Protein AF-A0A382L8A6-F1 (afdb_monomer_lite)

Structure (mmCIF, N/CA/C/O backbone):
data_AF-A0A382L8A6-F1
#
_entry.id   AF-A0A382L8A6-F1
#
loop_
_atom_site.group_PDB
_atom_site.id
_atom_site.type_symbol
_atom_site.label_atom_id
_atom_site.label_alt_id
_atom_site.label_comp_id
_atom_site.label_asym_id
_atom_site.label_entity_id
_atom_site.label_seq_id
_atom_site.pdbx_PDB_ins_code
_atom_site.Cartn_x
_atom_site.Cartn_y
_atom_site.Cartn_z
_atom_site.occupancy
_atom_site.B_iso_or_equiv
_atom_site.auth_seq_id
_atom_site.auth_comp_id
_atom_site.auth_asym_id
_atom_site.auth_atom_id
_atom_site.pdbx_PDB_model_num
ATOM 1 N N . MET A 1 1 ? 16.124 -21.267 11.481 1.00 28.47 1 MET A N 1
ATOM 2 C CA . MET A 1 1 ? 16.248 -19.795 11.435 1.00 28.47 1 MET A CA 1
ATOM 3 C C . MET A 1 1 ? 15.377 -19.303 10.298 1.00 28.47 1 MET A C 1
ATOM 5 O O . MET A 1 1 ? 15.643 -19.681 9.165 1.00 28.47 1 MET A O 1
ATOM 9 N N . ALA A 1 2 ? 14.300 -18.575 10.601 1.00 31.28 2 ALA A N 1
ATOM 10 C CA . ALA A 1 2 ? 13.467 -17.960 9.572 1.00 31.28 2 ALA A CA 1
ATOM 11 C C . ALA A 1 2 ? 14.302 -16.908 8.833 1.00 31.28 2 ALA A C 1
ATOM 13 O O . ALA A 1 2 ? 15.021 -16.130 9.460 1.00 31.28 2 ALA A O 1
ATOM 14 N N . ILE A 1 3 ? 14.265 -16.943 7.505 1.00 31.02 3 ILE A N 1
ATOM 15 C CA . ILE A 1 3 ? 14.966 -15.976 6.669 1.00 31.02 3 ILE A CA 1
ATOM 16 C C . ILE A 1 3 ? 14.184 -14.664 6.786 1.00 31.02 3 ILE A C 1
ATOM 18 O O . ILE A 1 3 ? 13.147 -14.508 6.147 1.00 31.02 3 ILE A O 1
ATOM 22 N N . LEU A 1 4 ? 14.670 -13.753 7.638 1.00 35.78 4 LEU A N 1
ATOM 23 C CA . LEU A 1 4 ? 14.299 -12.335 7.609 1.00 35.78 4 LEU A CA 1
ATOM 24 C C . LEU A 1 4 ? 14.436 -11.842 6.167 1.00 35.78 4 LEU A C 1
ATOM 26 O O . LEU A 1 4 ? 15.338 -12.288 5.453 1.00 35.78 4 LEU A O 1
ATOM 30 N N . CYS A 1 5 ? 13.546 -10.949 5.733 1.00 48.38 5 CYS A N 1
ATOM 31 C CA . CYS A 1 5 ? 13.589 -10.357 4.398 1.00 48.38 5 CYS A CA 1
ATOM 32 C C . CYS A 1 5 ? 15.039 -9.994 4.005 1.00 48.38 5 CYS A C 1
ATOM 34 O O . CYS A 1 5 ? 15.589 -9.020 4.506 1.00 48.38 5 CYS A O 1
ATOM 36 N N . LEU A 1 6 ? 15.660 -10.759 3.088 1.00 51.97 6 LEU A N 1
ATOM 37 C CA . LEU A 1 6 ? 17.070 -10.586 2.667 1.00 51.97 6 LEU A CA 1
ATOM 38 C C . LEU A 1 6 ? 17.342 -9.237 1.979 1.00 51.97 6 LEU A C 1
ATOM 40 O O . LEU A 1 6 ? 18.456 -8.950 1.552 1.00 51.97 6 LEU A O 1
ATOM 44 N N . ASN A 1 7 ? 16.298 -8.435 1.803 1.00 69.94 7 ASN A N 1
ATOM 45 C CA . ASN A 1 7 ? 16.340 -7.129 1.194 1.00 69.94 7 ASN A CA 1
ATOM 46 C C . ASN A 1 7 ? 16.079 -6.074 2.274 1.00 69.94 7 ASN A C 1
ATOM 48 O O . ASN A 1 7 ? 14.927 -5.818 2.632 1.00 69.94 7 ASN A O 1
ATOM 52 N N . GLU A 1 8 ? 17.161 -5.469 2.765 1.00 70.81 8 GLU A N 1
ATOM 53 C CA . GLU A 1 8 ? 17.136 -4.421 3.792 1.00 70.81 8 GLU A CA 1
ATOM 54 C C . GLU A 1 8 ? 16.224 -3.255 3.403 1.00 70.81 8 GLU A C 1
ATOM 56 O O . GLU A 1 8 ? 15.487 -2.733 4.233 1.00 70.81 8 GLU A O 1
ATOM 61 N N . THR A 1 9 ? 16.192 -2.885 2.123 1.00 76.56 9 THR A N 1
ATOM 62 C CA . THR A 1 9 ? 15.364 -1.779 1.639 1.00 76.56 9 THR A CA 1
ATOM 63 C C . THR A 1 9 ? 13.872 -2.118 1.685 1.00 76.56 9 THR A C 1
ATOM 65 O O . THR A 1 9 ? 13.060 -1.289 2.089 1.00 76.56 9 THR A O 1
ATOM 68 N N . LYS A 1 10 ? 13.484 -3.357 1.347 1.00 77.75 10 LYS A N 1
ATOM 69 C CA . LYS A 1 10 ? 12.100 -3.826 1.547 1.00 77.75 10 LYS A CA 1
ATOM 70 C C . LYS A 1 10 ? 11.726 -3.858 3.031 1.00 77.75 10 LYS A C 1
ATOM 72 O O . LYS A 1 10 ? 10.602 -3.495 3.369 1.00 77.75 10 LYS A O 1
ATOM 77 N N . ALA A 1 11 ? 12.650 -4.263 3.904 1.00 77.44 11 ALA A N 1
ATOM 78 C CA . ALA A 1 11 ? 12.429 -4.245 5.349 1.00 77.44 11 ALA A CA 1
ATOM 79 C C . ALA A 1 11 ? 12.223 -2.812 5.871 1.00 77.44 11 ALA A C 1
ATOM 81 O O . ALA A 1 11 ? 11.279 -2.570 6.616 1.00 77.44 11 ALA A O 1
ATOM 82 N N . GLN A 1 12 ? 13.013 -1.841 5.400 1.00 80.94 12 GLN A N 1
ATOM 83 C CA . GLN A 1 12 ? 12.827 -0.422 5.729 1.00 80.94 12 GLN A CA 1
ATOM 84 C C . GLN A 1 12 ? 11.442 0.091 5.314 1.00 80.94 12 GLN A C 1
ATOM 86 O O . GLN A 1 12 ? 10.772 0.745 6.110 1.00 80.94 12 GLN A O 1
ATOM 91 N N . MET A 1 13 ? 10.979 -0.230 4.100 1.00 85.38 13 MET A N 1
ATOM 92 C CA . MET A 1 13 ? 9.645 0.189 3.642 1.00 85.38 13 MET A CA 1
ATOM 93 C C . MET A 1 13 ? 8.530 -0.430 4.491 1.00 85.38 13 MET A C 1
ATOM 95 O O . MET A 1 13 ? 7.582 0.258 4.864 1.00 85.38 13 MET A O 1
ATOM 99 N N . ARG A 1 14 ? 8.677 -1.699 4.888 1.00 84.75 14 ARG A N 1
ATOM 100 C CA . ARG A 1 14 ? 7.770 -2.350 5.847 1.00 84.75 14 ARG A CA 1
ATOM 101 C C . ARG A 1 14 ? 7.763 -1.643 7.194 1.00 84.75 14 ARG A C 1
ATOM 103 O O . ARG A 1 14 ? 6.692 -1.443 7.753 1.00 84.75 14 ARG A O 1
ATOM 110 N N . SER A 1 15 ? 8.923 -1.226 7.700 1.00 83.88 15 SER A N 1
ATOM 111 C CA . SER A 1 15 ? 9.010 -0.461 8.947 1.00 83.88 15 SER A CA 1
ATOM 112 C C . SER A 1 15 ? 8.298 0.889 8.853 1.00 83.88 15 SER A C 1
ATOM 114 O O . SER A 1 15 ? 7.672 1.298 9.825 1.00 83.88 15 SER A O 1
ATOM 116 N N . VAL A 1 16 ? 8.333 1.563 7.696 1.00 85.25 16 VAL A N 1
ATOM 117 C CA . VAL A 1 16 ? 7.565 2.802 7.468 1.00 85.25 16 VAL A CA 1
ATOM 118 C C . VAL A 1 16 ? 6.061 2.534 7.556 1.00 85.25 16 VAL A C 1
ATOM 120 O O . VAL A 1 16 ? 5.359 3.230 8.291 1.00 85.25 16 VAL A O 1
ATOM 123 N N . VAL A 1 17 ? 5.571 1.503 6.858 1.00 89.38 17 VAL A N 1
ATOM 124 C CA . VAL A 1 17 ? 4.153 1.099 6.895 1.00 89.38 17 VAL A CA 1
ATOM 125 C C . VAL A 1 17 ? 3.739 0.703 8.317 1.00 89.38 17 VAL A C 1
ATOM 127 O O . VAL A 1 17 ? 2.716 1.174 8.808 1.00 89.38 17 VAL A O 1
ATOM 130 N N . ALA A 1 18 ? 4.557 -0.091 9.012 1.00 88.25 18 ALA A N 1
ATOM 131 C CA . ALA A 1 18 ? 4.318 -0.526 10.386 1.00 88.25 18 ALA A CA 1
ATOM 132 C C . ALA A 1 18 ? 4.288 0.646 11.381 1.00 88.25 18 ALA A C 1
ATOM 134 O O . ALA A 1 18 ? 3.398 0.709 12.224 1.00 88.25 18 ALA A O 1
ATOM 135 N N . ALA A 1 19 ? 5.208 1.608 11.267 1.00 85.56 19 ALA A N 1
ATOM 136 C CA . ALA A 1 19 ? 5.243 2.780 12.140 1.00 85.56 19 ALA A CA 1
ATOM 137 C C . ALA A 1 19 ? 4.001 3.671 11.967 1.00 85.56 19 ALA A C 1
ATOM 139 O O . ALA A 1 19 ? 3.473 4.207 12.944 1.00 85.56 19 ALA A O 1
ATOM 140 N N . LEU A 1 20 ? 3.517 3.824 10.731 1.00 87.88 20 LEU A N 1
ATOM 141 C CA . LEU A 1 20 ? 2.280 4.559 10.461 1.00 87.88 20 LEU A CA 1
ATOM 142 C C . LEU A 1 20 ? 1.040 3.774 10.894 1.00 87.88 20 LEU A C 1
ATOM 144 O O . LEU A 1 20 ? 0.123 4.380 11.440 1.00 87.88 20 LEU A O 1
ATOM 148 N N . PHE A 1 21 ? 1.034 2.447 10.735 1.00 90.62 21 PHE A N 1
ATOM 149 C CA . PHE A 1 21 ? -0.008 1.592 11.301 1.00 90.62 21 PHE A CA 1
ATOM 150 C C . PHE A 1 21 ? -0.086 1.735 12.820 1.00 90.62 21 PHE A C 1
ATOM 152 O O . PHE A 1 21 ? -1.160 2.019 13.334 1.00 90.62 21 PHE A O 1
ATOM 159 N N . GLU A 1 22 ? 1.032 1.565 13.535 1.00 88.00 22 GLU A N 1
ATOM 160 C CA . GLU A 1 22 ? 1.079 1.640 15.001 1.00 88.00 22 GLU A CA 1
ATOM 161 C C . GLU A 1 22 ? 0.482 2.949 15.494 1.00 88.00 22 GLU A C 1
ATOM 163 O O . GLU A 1 22 ? -0.386 2.963 16.359 1.00 88.00 22 GLU A O 1
ATOM 168 N N . ARG A 1 23 ? 0.896 4.051 14.879 1.00 86.94 23 ARG A N 1
ATOM 169 C CA . ARG A 1 23 ? 0.390 5.365 15.228 1.00 86.94 23 ARG A CA 1
ATOM 170 C C . ARG A 1 23 ? -1.105 5.519 14.962 1.00 86.94 23 ARG A C 1
ATOM 172 O O . ARG A 1 23 ? -1.834 6.007 15.826 1.00 86.94 23 ARG A O 1
ATOM 179 N N . TRP A 1 24 ? -1.540 5.161 13.758 1.00 91.12 24 TRP A N 1
ATOM 180 C CA . TRP A 1 24 ? -2.941 5.251 13.367 1.00 91.12 24 TRP A CA 1
ATOM 181 C C . TRP A 1 24 ? -3.819 4.400 14.282 1.00 91.12 24 TRP A C 1
ATOM 183 O O . TRP A 1 24 ? -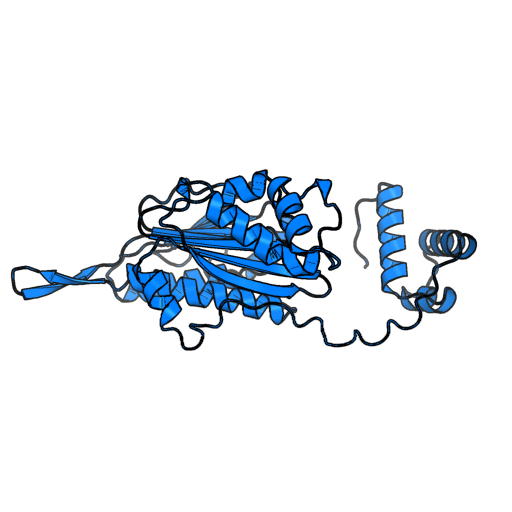4.853 4.865 14.765 1.00 91.12 24 TRP A O 1
ATOM 193 N N . HIS A 1 25 ? -3.357 3.188 14.582 1.00 89.38 25 HIS A N 1
ATOM 194 C CA . HIS A 1 25 ? -3.984 2.274 15.516 1.00 89.38 25 HIS A CA 1
ATOM 195 C C . HIS A 1 25 ? -4.040 2.878 16.923 1.00 89.38 25 HIS A C 1
ATOM 197 O O . HIS A 1 25 ? -5.097 2.891 17.545 1.00 89.38 25 HIS A O 1
ATOM 203 N N . ASP A 1 26 ? -2.954 3.471 17.416 1.00 86.62 26 ASP A N 1
ATOM 204 C CA . ASP A 1 26 ? -2.937 4.095 18.737 1.00 86.62 26 ASP A CA 1
ATOM 205 C C . ASP A 1 26 ? -3.926 5.259 18.849 1.00 86.62 26 ASP A C 1
ATOM 207 O O . ASP A 1 26 ? -4.591 5.399 19.879 1.00 86.62 26 ASP A O 1
ATOM 211 N N . ASN A 1 27 ? -4.085 6.050 17.785 1.00 86.50 27 ASN A N 1
ATOM 212 C CA . ASN A 1 27 ? -5.036 7.160 17.735 1.00 86.50 27 ASN A CA 1
ATOM 213 C C . ASN A 1 27 ? -6.503 6.705 17.829 1.00 86.50 27 ASN A C 1
ATOM 215 O O . ASN A 1 27 ? -7.343 7.442 18.354 1.00 86.50 27 ASN A O 1
ATOM 219 N N . ILE A 1 28 ? -6.828 5.500 17.354 1.00 88.00 28 ILE A N 1
ATOM 220 C CA . ILE A 1 28 ? -8.183 4.935 17.461 1.00 88.00 28 ILE A CA 1
ATOM 221 C C . ILE A 1 28 ? -8.380 4.080 18.709 1.00 88.00 28 ILE A C 1
ATOM 223 O O . ILE A 1 28 ? -9.481 4.043 19.258 1.00 88.00 28 ILE A O 1
ATOM 227 N N . ALA A 1 29 ? -7.313 3.441 19.178 1.00 83.69 29 ALA A N 1
ATOM 228 C CA . ALA A 1 29 ? -7.333 2.539 20.314 1.00 83.69 29 ALA A CA 1
ATOM 229 C C . ALA A 1 29 ? -7.296 3.271 21.661 1.00 83.69 29 ALA A C 1
ATOM 231 O O . ALA A 1 29 ? -7.916 2.836 22.628 1.00 83.69 29 ALA A O 1
ATOM 232 N N . HIS A 1 30 ? -6.582 4.397 21.743 1.00 81.38 30 HIS A N 1
ATOM 233 C CA . HIS A 1 30 ? -6.286 5.077 23.005 1.00 81.38 30 HIS A CA 1
ATOM 234 C C . HIS A 1 30 ? -7.047 6.396 23.186 1.00 81.38 30 HIS A C 1
ATOM 236 O O . HIS A 1 30 ? -6.520 7.365 23.739 1.00 81.38 30 HIS A O 1
ATOM 242 N N . GLN A 1 31 ? -8.316 6.451 22.773 1.00 79.75 31 GLN A N 1
ATOM 243 C CA . GLN A 1 31 ? -9.125 7.661 22.920 1.00 79.75 31 GLN A CA 1
ATOM 244 C C . GLN A 1 31 ? -9.509 7.889 24.390 1.00 79.75 31 GLN A C 1
ATOM 246 O O . GLN A 1 31 ? -10.024 7.000 25.077 1.00 79.75 31 GLN A O 1
ATOM 251 N N . GLN A 1 32 ? -9.307 9.115 24.877 1.00 78.88 32 GLN A N 1
ATOM 252 C CA . GLN A 1 32 ? -9.753 9.558 26.198 1.00 78.88 32 GLN A CA 1
ATOM 253 C C . GLN A 1 32 ? -10.627 10.799 26.067 1.00 78.88 32 GLN A C 1
ATOM 255 O O . GLN A 1 32 ? -10.247 11.767 25.413 1.00 78.88 32 GLN A O 1
ATOM 260 N N . PHE A 1 33 ? -11.778 10.798 26.732 1.00 80.81 33 PHE A N 1
ATOM 261 C CA . PHE A 1 33 ? -12.652 11.966 26.791 1.00 80.81 33 PHE A CA 1
ATOM 262 C C . PHE A 1 33 ? -13.222 12.174 28.188 1.00 80.81 33 PHE A C 1
ATOM 264 O O . PHE A 1 33 ? -13.421 11.233 28.960 1.00 80.81 33 PHE A O 1
ATOM 271 N N . THR A 1 34 ? -13.491 13.436 28.503 1.00 83.69 34 THR A N 1
ATOM 272 C CA . THR A 1 34 ? -14.121 13.848 29.755 1.00 83.69 34 THR A CA 1
ATOM 273 C C . THR A 1 34 ? -15.621 13.962 29.526 1.00 83.69 34 THR A C 1
ATOM 275 O O . THR A 1 34 ? -16.074 14.712 28.666 1.00 83.69 34 THR A O 1
ATOM 278 N N . LEU A 1 35 ? -16.397 13.191 30.280 1.00 82.12 35 LEU A N 1
ATOM 279 C CA . LEU A 1 35 ? -17.853 13.277 30.289 1.00 82.12 35 LEU A CA 1
ATOM 280 C C . LEU A 1 35 ? -18.305 14.597 30.934 1.00 82.12 35 LEU A C 1
ATOM 282 O O . LEU A 1 35 ? -17.570 15.196 31.716 1.00 82.12 35 LEU A O 1
ATOM 286 N N . LEU A 1 36 ? -19.552 15.012 30.683 1.00 84.94 36 LEU A N 1
ATOM 287 C CA . LEU A 1 36 ? -20.139 16.232 31.270 1.00 84.94 36 LEU A CA 1
ATOM 288 C C . LEU A 1 36 ? -20.096 16.257 32.811 1.00 84.94 36 LEU A C 1
ATOM 290 O O . LEU A 1 36 ? -20.104 17.321 33.415 1.00 84.94 36 LEU A O 1
ATOM 294 N N . ASN A 1 37 ? -20.013 15.089 33.451 1.00 88.88 37 ASN A N 1
ATOM 295 C CA . ASN A 1 37 ? -19.878 14.937 34.901 1.00 88.88 37 ASN A CA 1
ATOM 296 C C . ASN A 1 37 ? -18.415 14.941 35.400 1.00 88.88 37 ASN A C 1
ATOM 298 O O . ASN A 1 37 ? -18.158 14.546 36.534 1.00 88.88 37 ASN A O 1
ATOM 302 N N . GLY A 1 38 ? -17.450 15.299 34.549 1.00 85.25 38 GLY A N 1
ATOM 303 C CA . GLY A 1 38 ? -16.023 15.349 34.877 1.00 85.25 38 GLY A CA 1
ATOM 304 C C . GLY A 1 38 ? -15.299 13.995 34.882 1.00 85.25 38 GLY A C 1
ATOM 305 O O . GLY A 1 38 ? -14.076 13.966 35.016 1.00 85.25 38 GLY A O 1
ATOM 306 N N . LYS A 1 39 ? -15.999 12.862 34.710 1.00 86.56 39 LYS A N 1
ATOM 307 C CA . LYS A 1 39 ? -15.354 11.538 34.661 1.00 86.56 39 LYS A CA 1
ATOM 308 C C . LYS A 1 39 ? -14.627 11.330 33.335 1.00 86.56 39 LYS A C 1
ATOM 310 O O . LYS A 1 39 ? -15.190 11.565 32.267 1.00 86.56 39 LYS A O 1
ATOM 315 N N . ARG A 1 40 ? -13.400 10.810 33.396 1.00 82.38 40 ARG A N 1
ATOM 316 C CA . ARG A 1 40 ? -12.661 10.363 32.207 1.00 82.38 40 ARG A CA 1
ATOM 317 C C . ARG A 1 40 ? -13.165 8.995 31.763 1.00 82.38 40 ARG A C 1
ATOM 319 O O . ARG A 1 40 ? -13.287 8.087 32.582 1.00 82.38 40 ARG A O 1
ATOM 326 N N . LYS A 1 41 ? -13.425 8.840 30.468 1.00 81.88 41 LYS A N 1
ATOM 327 C CA . LYS A 1 41 ? -13.770 7.567 29.838 1.00 81.88 41 LYS A CA 1
ATOM 328 C C . LYS A 1 41 ? -12.756 7.252 28.745 1.00 81.88 41 LYS A C 1
ATOM 330 O O . LYS A 1 41 ? -12.402 8.118 27.946 1.00 81.88 41 LYS A O 1
ATOM 335 N N . LYS A 1 42 ? -12.291 6.005 28.751 1.00 81.25 42 LYS A N 1
ATOM 336 C CA . LYS A 1 42 ? -11.454 5.419 27.707 1.00 81.25 42 LYS A CA 1
ATOM 337 C C . LYS A 1 42 ? -12.339 4.772 26.642 1.00 81.25 42 LYS A C 1
ATOM 339 O O . LYS A 1 42 ? -13.379 4.193 26.975 1.00 81.25 42 LYS A O 1
ATOM 344 N N . LYS A 1 43 ? -11.927 4.866 25.383 1.00 83.00 43 LYS A N 1
ATOM 345 C CA . LYS A 1 43 ? -12.575 4.231 24.236 1.00 83.00 43 LYS A CA 1
ATOM 346 C C . LYS A 1 43 ? -11.505 3.744 23.270 1.00 83.00 43 LYS A C 1
ATOM 348 O O . LYS A 1 43 ? -10.528 4.444 23.040 1.00 83.00 43 LYS A O 1
ATOM 353 N N . SER A 1 44 ? -11.742 2.551 22.752 1.00 86.81 44 SER A N 1
ATOM 354 C CA . SER A 1 44 ? -10.965 1.915 21.701 1.00 86.81 44 SER A CA 1
ATOM 355 C C . SER A 1 44 ? -11.967 1.539 20.618 1.00 86.81 44 SER A C 1
ATOM 357 O O . SER A 1 44 ? -12.991 0.927 20.940 1.00 86.81 44 SER A O 1
ATOM 359 N N . ASP A 1 45 ? -11.743 2.011 19.395 1.00 89.31 45 ASP A N 1
ATOM 360 C CA . ASP A 1 45 ? -12.611 1.728 18.253 1.00 89.31 45 ASP A CA 1
ATOM 361 C C . ASP A 1 45 ? -12.086 0.536 17.453 1.00 89.31 45 ASP A C 1
ATOM 363 O O . ASP A 1 45 ? -10.881 0.404 17.252 1.00 89.31 45 ASP A O 1
ATOM 367 N N . ASP A 1 46 ? -13.003 -0.286 16.947 1.00 91.75 46 ASP A N 1
ATOM 368 C CA . ASP A 1 46 ? -12.665 -1.395 16.057 1.00 91.75 46 ASP A CA 1
ATOM 369 C C . ASP A 1 46 ? -12.141 -0.880 14.710 1.00 91.75 46 ASP A C 1
ATOM 371 O O . ASP A 1 46 ? -12.489 0.225 14.256 1.00 91.75 46 ASP A O 1
ATOM 375 N N . CYS A 1 47 ? -11.325 -1.691 14.044 1.00 94.19 47 CYS A N 1
ATOM 376 C CA . CYS A 1 47 ? -10.785 -1.360 12.737 1.00 94.19 47 CYS A CA 1
ATOM 377 C C . CYS A 1 47 ? -10.662 -2.564 11.813 1.00 94.19 47 CYS A C 1
ATOM 379 O O . CYS A 1 47 ? -10.547 -3.701 12.260 1.00 94.19 47 CYS A O 1
ATOM 381 N N . THR A 1 48 ? -10.663 -2.286 10.511 1.00 96.38 48 THR A N 1
ATOM 382 C CA . THR A 1 48 ? -10.376 -3.282 9.479 1.00 96.38 48 THR A CA 1
ATOM 383 C C . THR A 1 48 ? -9.028 -2.978 8.852 1.00 96.38 48 THR A C 1
ATOM 385 O O . THR A 1 48 ? -8.717 -1.821 8.550 1.00 96.38 48 THR A O 1
ATOM 388 N N . VAL A 1 49 ? -8.250 -4.028 8.625 1.00 95.69 49 VAL A N 1
ATOM 389 C CA . VAL A 1 49 ? -6.926 -3.963 8.024 1.00 95.69 49 VAL A CA 1
ATOM 390 C C . VAL A 1 49 ? -6.881 -4.888 6.818 1.00 95.69 49 VAL A C 1
ATOM 392 O O . VAL A 1 49 ? -7.174 -6.069 6.947 1.00 95.69 49 VAL A O 1
ATOM 395 N N . TYR A 1 50 ? -6.525 -4.367 5.647 1.00 95.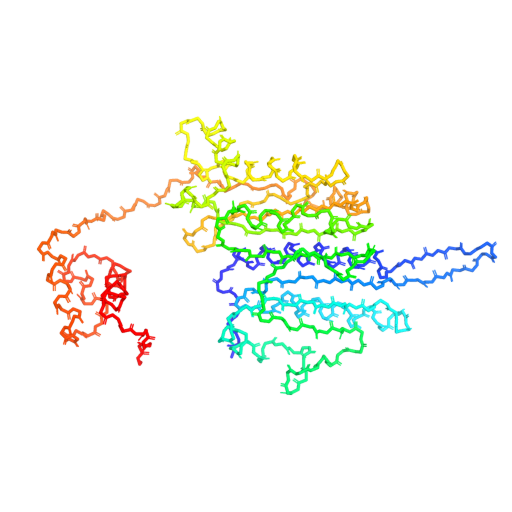31 50 TYR A N 1
ATOM 396 C CA . TYR A 1 50 ? -6.264 -5.166 4.451 1.00 95.31 50 TYR A CA 1
ATOM 397 C C . TYR A 1 50 ? -4.763 -5.223 4.198 1.00 95.31 50 TYR A C 1
ATOM 399 O O . TYR A 1 50 ? -4.101 -4.187 4.106 1.00 95.31 50 TYR A O 1
ATOM 407 N N . THR A 1 51 ? -4.218 -6.417 4.019 1.00 91.31 51 THR A N 1
ATOM 408 C CA . THR A 1 51 ? -2.836 -6.576 3.577 1.00 91.31 51 THR A CA 1
ATOM 409 C C . THR A 1 51 ? -2.757 -7.488 2.365 1.00 91.31 51 THR A C 1
ATOM 411 O O . THR A 1 51 ? -3.479 -8.480 2.233 1.00 91.31 51 THR A O 1
ATOM 414 N N . LEU A 1 52 ? -1.862 -7.125 1.454 1.00 83.38 52 LEU A N 1
ATOM 415 C CA . LEU A 1 52 ? -1.346 -8.019 0.433 1.00 83.38 52 LEU A CA 1
ATOM 416 C C . LEU A 1 52 ? 0.030 -8.496 0.923 1.00 83.38 52 LEU A C 1
ATOM 418 O O . LEU A 1 52 ? 1.026 -7.804 0.689 1.00 83.38 52 LEU A O 1
ATOM 422 N N . PRO A 1 53 ? 0.108 -9.594 1.696 1.00 66.25 53 PRO A N 1
ATOM 423 C CA . PRO A 1 53 ? 1.371 -10.046 2.254 1.00 66.25 53 PRO A CA 1
ATOM 424 C C . PRO A 1 53 ? 2.341 -10.385 1.121 1.00 66.25 53 PRO A C 1
ATOM 426 O O . PRO A 1 53 ? 2.006 -11.102 0.185 1.00 66.25 53 PRO A O 1
ATOM 429 N N . ALA A 1 54 ? 3.579 -9.896 1.210 1.00 59.41 54 ALA A N 1
ATOM 430 C CA . ALA A 1 54 ? 4.657 -10.464 0.400 1.00 59.41 54 ALA A CA 1
ATOM 431 C C . ALA A 1 54 ? 5.127 -11.797 1.021 1.00 59.41 54 ALA A C 1
ATOM 433 O O . ALA A 1 54 ? 4.552 -12.298 1.983 1.00 59.41 54 ALA A O 1
ATOM 434 N N . THR A 1 55 ? 6.249 -12.349 0.555 1.00 56.44 55 THR A N 1
ATOM 435 C CA . THR A 1 55 ? 6.821 -13.632 1.022 1.00 56.44 55 THR A CA 1
ATOM 436 C C . THR A 1 55 ? 7.140 -13.733 2.525 1.00 56.44 55 THR A C 1
ATOM 438 O O . THR A 1 55 ? 7.656 -14.758 2.954 1.00 56.44 55 THR A O 1
ATOM 441 N N . VAL A 1 56 ? 6.889 -12.696 3.330 1.00 60.59 56 VAL A N 1
ATOM 442 C CA . VAL A 1 56 ? 7.098 -12.676 4.783 1.00 60.59 56 VAL A CA 1
ATOM 443 C C . VAL A 1 56 ? 5.936 -11.933 5.453 1.00 60.59 56 VAL A C 1
ATOM 445 O O . VAL A 1 56 ? 5.623 -10.811 5.047 1.00 60.59 56 VAL A O 1
ATOM 448 N N . TRP A 1 57 ? 5.364 -12.526 6.505 1.00 73.75 57 TRP A N 1
ATOM 449 C CA . TRP A 1 57 ? 4.164 -12.062 7.230 1.00 73.75 57 TRP A CA 1
ATOM 450 C C . TRP A 1 57 ? 4.484 -11.184 8.458 1.00 73.75 57 TRP A C 1
ATOM 452 O O . TRP A 1 57 ? 3.747 -11.141 9.440 1.00 73.75 57 TRP A O 1
ATOM 462 N N . GLU A 1 58 ? 5.645 -10.525 8.444 1.00 77.62 58 GLU A N 1
ATOM 463 C CA . GLU A 1 58 ? 6.135 -9.683 9.547 1.00 77.62 58 GLU A CA 1
ATOM 464 C C . GLU A 1 58 ? 5.203 -8.510 9.860 1.00 77.62 58 GLU A C 1
ATOM 466 O O . GLU A 1 58 ? 5.069 -8.139 11.023 1.00 77.62 58 GLU A O 1
ATOM 471 N N . LEU A 1 59 ? 4.571 -7.919 8.840 1.00 83.19 59 LEU A N 1
ATOM 472 C CA . LEU A 1 59 ? 3.667 -6.794 9.058 1.00 83.19 59 LEU A CA 1
ATOM 473 C C . LEU A 1 59 ? 2.396 -7.260 9.769 1.00 83.19 59 LEU A C 1
ATOM 475 O O . LEU A 1 59 ? 1.965 -6.629 10.727 1.00 83.19 59 LEU A O 1
ATOM 479 N N . GLU A 1 60 ? 1.829 -8.381 9.338 1.00 87.50 60 GLU A N 1
ATOM 480 C CA . GLU A 1 60 ? 0.648 -8.990 9.941 1.00 87.50 60 GLU A CA 1
ATOM 481 C C . GLU A 1 60 ? 0.939 -9.426 11.378 1.00 87.50 60 GLU A C 1
ATOM 483 O O . GLU A 1 60 ? 0.144 -9.152 12.273 1.00 87.50 60 GLU A O 1
ATOM 488 N N . GLN A 1 61 ? 2.110 -10.028 11.624 1.00 86.06 61 GLN A N 1
ATOM 489 C CA . GLN A 1 61 ? 2.563 -10.350 12.979 1.00 86.06 61 GLN A CA 1
ATOM 490 C C . GLN A 1 61 ? 2.688 -9.090 13.840 1.00 86.06 61 GLN A C 1
ATOM 492 O O . GLN A 1 61 ? 2.206 -9.069 14.969 1.00 86.06 61 GLN A O 1
ATOM 497 N N . PHE A 1 62 ? 3.275 -8.019 13.303 1.00 86.81 62 PHE A N 1
ATOM 498 C CA . PHE A 1 62 ? 3.369 -6.741 14.002 1.00 86.81 62 PHE A CA 1
ATOM 499 C C . PHE A 1 62 ? 1.983 -6.172 14.345 1.00 86.81 62 PHE A C 1
ATOM 501 O O . PHE A 1 62 ? 1.751 -5.742 15.475 1.00 86.81 62 PHE A O 1
ATOM 508 N N . MET A 1 63 ? 1.041 -6.202 13.398 1.00 88.56 63 MET A N 1
ATOM 509 C CA . MET A 1 63 ? -0.339 -5.753 13.608 1.00 88.56 63 MET A CA 1
ATOM 510 C C . MET A 1 63 ? -1.050 -6.587 14.681 1.00 88.56 63 MET A C 1
ATOM 512 O O . MET A 1 63 ? -1.716 -6.032 15.557 1.00 88.56 63 MET A O 1
ATOM 516 N N . ALA A 1 64 ? -0.856 -7.906 14.659 1.00 88.12 64 ALA A N 1
ATOM 517 C CA . ALA A 1 64 ? -1.402 -8.840 15.635 1.00 88.12 64 ALA A CA 1
ATOM 518 C C . ALA A 1 64 ? -0.861 -8.590 17.057 1.00 88.12 64 ALA A C 1
ATOM 520 O O . ALA A 1 64 ? -1.627 -8.529 18.027 1.00 88.12 64 ALA A O 1
ATOM 521 N N . ASP A 1 65 ? 0.448 -8.362 17.186 1.00 85.56 65 ASP A N 1
ATOM 522 C CA . ASP A 1 65 ? 1.095 -8.048 18.463 1.00 85.56 65 ASP A CA 1
ATOM 523 C C . ASP A 1 65 ? 0.597 -6.707 19.030 1.00 85.56 65 ASP A C 1
ATOM 525 O O . ASP A 1 65 ? 0.351 -6.577 20.236 1.00 85.56 65 ASP A O 1
ATOM 529 N N . LYS A 1 66 ? 0.410 -5.696 18.170 1.00 82.88 66 LYS A N 1
ATOM 530 C CA . LYS A 1 66 ? -0.145 -4.392 18.569 1.00 82.88 66 LYS A CA 1
ATOM 531 C C . LYS A 1 66 ? -1.595 -4.503 19.024 1.00 82.88 66 LYS A C 1
ATOM 533 O O . LYS A 1 66 ? -1.918 -3.987 20.095 1.00 82.88 66 LYS A O 1
ATOM 538 N N . SER A 1 67 ? -2.419 -5.239 18.280 1.00 81.38 67 SER A N 1
ATOM 539 C CA . SER A 1 67 ? -3.805 -5.533 18.652 1.00 81.38 67 SER A CA 1
ATOM 540 C C . SER A 1 67 ? -3.884 -6.142 20.059 1.00 81.38 67 SER A C 1
ATOM 542 O O . SER A 1 67 ? -4.577 -5.625 20.938 1.00 81.38 67 SER A O 1
ATOM 544 N N . THR A 1 68 ? -3.083 -7.176 20.325 1.00 81.31 68 THR A N 1
ATOM 545 C CA . THR A 1 68 ? -3.064 -7.879 21.620 1.00 81.31 68 THR A CA 1
ATOM 546 C C . THR A 1 68 ? -2.638 -6.984 22.776 1.00 81.31 68 THR A C 1
ATOM 548 O O . THR A 1 68 ? -3.153 -7.093 23.892 1.00 81.31 68 THR A O 1
ATOM 551 N N . ASN A 1 69 ? -1.669 -6.099 22.541 1.00 75.62 69 ASN A N 1
ATOM 552 C CA . ASN A 1 69 ? -1.234 -5.169 23.571 1.00 75.62 69 ASN A CA 1
ATOM 553 C C . ASN A 1 69 ? -2.365 -4.214 23.939 1.00 75.62 69 ASN A C 1
ATOM 555 O O . ASN A 1 69 ? -2.665 -4.105 25.123 1.00 75.62 69 ASN A O 1
ATOM 559 N N . THR A 1 70 ? -3.045 -3.611 22.963 1.00 72.94 70 THR A N 1
ATOM 560 C CA . THR A 1 70 ? -4.203 -2.736 23.200 1.00 72.94 70 THR A CA 1
ATOM 561 C C . THR A 1 70 ? -5.317 -3.437 23.972 1.00 72.94 70 THR A C 1
ATOM 563 O O . THR A 1 70 ? -5.828 -2.864 24.932 1.00 72.94 70 THR A O 1
ATOM 566 N N . HIS A 1 71 ? -5.639 -4.690 23.645 1.00 71.38 71 HIS A N 1
ATOM 567 C CA . HIS A 1 71 ? -6.663 -5.472 24.346 1.00 71.38 71 HIS A CA 1
ATOM 568 C C . HIS A 1 71 ? -6.538 -5.422 25.874 1.00 71.38 71 HIS A C 1
ATOM 570 O O . HIS A 1 71 ? -7.501 -5.137 26.586 1.00 71.38 71 HIS A O 1
ATOM 576 N N . LYS A 1 72 ? -5.313 -5.630 26.379 1.00 71.12 72 LYS A N 1
ATOM 577 C CA . LYS A 1 72 ? -5.009 -5.664 27.817 1.00 71.12 72 LYS A CA 1
ATOM 578 C C . LYS A 1 72 ? -5.312 -4.342 28.531 1.00 71.12 72 LYS A C 1
ATOM 580 O O . LYS A 1 72 ? -5.465 -4.340 29.748 1.00 71.12 72 LYS A O 1
ATOM 585 N N . TRP A 1 73 ? -5.380 -3.226 27.805 1.00 68.31 73 TRP A N 1
ATOM 586 C CA . TRP A 1 73 ? -5.568 -1.888 28.372 1.00 68.31 73 TRP A CA 1
ATOM 587 C C . TRP A 1 73 ? -7.011 -1.360 28.288 1.00 68.31 73 TRP A C 1
ATOM 589 O O . TRP A 1 73 ? -7.288 -0.327 28.914 1.00 68.31 73 TRP A O 1
ATOM 599 N N . PHE A 1 74 ? -7.911 -2.015 27.534 1.00 69.50 74 PHE A N 1
ATOM 600 C CA . PHE A 1 74 ? -9.243 -1.476 27.192 1.00 69.50 74 PHE A CA 1
ATOM 601 C C . PHE A 1 74 ? -10.437 -2.420 27.417 1.00 69.50 74 PHE A C 1
ATOM 603 O O . PHE A 1 74 ? -11.519 -2.123 26.906 1.00 69.50 74 PHE A O 1
ATOM 610 N N . ASP A 1 75 ? -10.282 -3.474 28.223 1.00 68.75 75 ASP A N 1
ATOM 611 C CA . ASP A 1 75 ? -11.359 -4.410 28.600 1.00 68.75 75 ASP A CA 1
ATOM 612 C C . ASP A 1 75 ? -12.109 -4.963 27.368 1.00 68.75 75 ASP A C 1
ATOM 614 O O . ASP A 1 75 ? -13.295 -4.685 27.171 1.00 68.75 75 ASP A O 1
ATOM 618 N N . ASP A 1 76 ? -11.395 -5.695 26.511 1.00 67.50 76 ASP A N 1
ATOM 619 C CA . ASP A 1 76 ? -11.930 -6.393 25.330 1.00 67.50 76 ASP A CA 1
ATOM 620 C C . ASP A 1 76 ? -12.504 -5.489 24.212 1.00 67.50 76 ASP A C 1
ATOM 622 O O . ASP A 1 76 ? -13.377 -5.894 23.442 1.00 67.50 76 ASP A O 1
ATOM 626 N N . LYS A 1 77 ? -12.009 -4.247 24.090 1.00 76.19 77 LYS A N 1
ATOM 627 C CA . LYS A 1 77 ? -12.406 -3.278 23.041 1.00 76.19 77 LYS A CA 1
ATOM 628 C C . LYS A 1 77 ? -11.282 -2.981 22.053 1.00 76.19 77 LYS A C 1
ATOM 630 O O . LYS A 1 77 ? -10.111 -3.002 22.428 1.00 76.19 77 LYS A O 1
ATOM 635 N N . GLY A 1 78 ? -11.649 -2.592 20.830 1.00 82.31 78 GLY A N 1
ATOM 636 C CA . GLY A 1 78 ? -10.699 -2.342 19.744 1.00 82.31 78 GLY A CA 1
ATOM 637 C C . GLY A 1 78 ? -10.304 -3.640 19.066 1.00 82.31 78 GLY A C 1
ATOM 638 O O . GLY A 1 78 ? -9.157 -4.078 19.166 1.00 82.31 78 GLY A O 1
ATOM 639 N N . ARG A 1 79 ? -11.286 -4.290 18.440 1.00 88.25 79 ARG A N 1
ATOM 640 C CA . ARG A 1 79 ? -11.049 -5.468 17.609 1.00 88.25 79 ARG A CA 1
ATOM 641 C C . ARG A 1 79 ? -10.360 -5.047 16.319 1.00 88.25 79 ARG A C 1
ATOM 643 O O . ARG A 1 79 ? -10.720 -4.034 15.716 1.00 88.25 79 ARG A O 1
ATOM 650 N N . VAL A 1 80 ? -9.396 -5.853 15.895 1.00 92.19 80 VAL A N 1
ATOM 651 C CA . VAL A 1 80 ? -8.730 -5.717 14.603 1.00 92.19 80 VAL A CA 1
ATOM 652 C C . VAL A 1 80 ? -9.231 -6.830 13.697 1.00 92.19 80 VAL A C 1
ATOM 654 O O . VAL A 1 80 ? -9.009 -8.004 13.973 1.00 92.19 80 VAL A O 1
ATOM 657 N N . ASP A 1 81 ? -9.901 -6.442 12.622 1.00 94.00 81 ASP A N 1
ATOM 658 C CA . ASP A 1 81 ? -10.390 -7.318 11.562 1.00 94.00 81 ASP A CA 1
ATOM 659 C C . ASP A 1 81 ? -9.366 -7.335 10.412 1.00 94.00 81 ASP A C 1
ATOM 661 O O . ASP A 1 81 ? -9.339 -6.436 9.567 1.00 94.00 81 ASP A O 1
ATOM 665 N N . LEU A 1 82 ? -8.445 -8.303 10.442 1.00 93.19 82 LEU A N 1
ATOM 666 C CA . LEU A 1 82 ? -7.283 -8.405 9.557 1.00 93.19 82 LEU A CA 1
ATOM 667 C C . LEU A 1 82 ? -7.560 -9.350 8.380 1.00 93.19 82 LEU A C 1
ATOM 669 O O . LEU A 1 82 ? -7.572 -10.570 8.533 1.00 93.19 82 LEU A O 1
ATOM 673 N N . HIS A 1 83 ? -7.691 -8.781 7.182 1.00 92.94 83 HIS A N 1
ATOM 674 C CA . HIS A 1 83 ? -7.881 -9.489 5.916 1.00 92.94 83 HIS A CA 1
ATOM 675 C C . HIS A 1 83 ? -6.573 -9.556 5.136 1.00 92.94 83 HIS A C 1
ATOM 677 O O . HIS A 1 83 ? -6.009 -8.530 4.759 1.00 92.94 83 HIS A O 1
ATOM 683 N N . CYS A 1 84 ? -6.114 -10.769 4.855 1.00 89.88 84 CYS A N 1
ATOM 684 C CA . CYS A 1 84 ? -4.893 -11.032 4.103 1.00 89.88 84 CYS A CA 1
ATOM 685 C C . CYS A 1 84 ? -5.224 -11.694 2.768 1.00 89.88 84 CYS A C 1
ATOM 687 O O . CYS A 1 84 ? -5.825 -12.773 2.731 1.00 89.88 84 CYS A O 1
ATOM 689 N N . PHE A 1 85 ? -4.788 -11.069 1.679 1.00 88.81 85 PHE A N 1
ATOM 690 C CA . PHE A 1 85 ? -5.051 -11.519 0.316 1.00 88.81 85 PHE A CA 1
ATOM 691 C C . PHE A 1 85 ? -3.770 -12.109 -0.288 1.00 88.81 85 PHE A C 1
ATOM 693 O O . PHE A 1 85 ? -2.862 -11.377 -0.658 1.00 88.81 85 PHE A O 1
ATOM 700 N N . GLU A 1 86 ? -3.671 -13.434 -0.379 1.00 85.12 86 GLU A N 1
ATOM 701 C CA . GLU A 1 86 ? -2.552 -14.121 -1.046 1.00 85.12 86 GLU A CA 1
ATOM 702 C C . GLU A 1 86 ? -3.125 -15.212 -1.943 1.00 85.12 86 GLU A C 1
ATOM 704 O O . GLU A 1 86 ? -3.676 -16.204 -1.459 1.00 85.12 86 GLU A O 1
ATOM 709 N N . ASN A 1 87 ? -3.033 -14.996 -3.252 1.00 83.19 87 ASN A N 1
ATOM 710 C CA . ASN A 1 87 ? -3.642 -15.858 -4.257 1.00 83.19 87 ASN A CA 1
ATOM 711 C C . ASN A 1 87 ? -2.809 -17.115 -4.548 1.00 83.19 87 ASN A C 1
ATOM 713 O O . ASN A 1 87 ? -3.358 -18.108 -5.030 1.00 83.19 87 ASN A O 1
ATOM 717 N N . ASP A 1 88 ? -1.514 -17.110 -4.228 1.00 82.12 88 ASP A N 1
ATOM 718 C CA . ASP A 1 88 ? -0.645 -18.269 -4.351 1.00 82.12 88 ASP A CA 1
ATOM 719 C C . ASP A 1 88 ? -0.647 -19.079 -3.047 1.00 82.12 88 ASP A C 1
ATOM 721 O O . ASP A 1 88 ? 0.015 -18.764 -2.052 1.00 82.12 88 ASP A O 1
ATOM 725 N N . TRP A 1 89 ? -1.373 -20.198 -3.075 1.00 79.00 89 TRP A N 1
ATOM 726 C CA . TRP A 1 89 ? -1.414 -21.142 -1.962 1.00 79.00 89 TRP A CA 1
ATOM 727 C C . TRP A 1 89 ? -0.023 -21.641 -1.547 1.00 79.00 89 TRP A C 1
ATOM 729 O O . TRP A 1 89 ? 0.211 -21.862 -0.360 1.00 79.00 89 TRP A O 1
ATOM 739 N N . ALA A 1 90 ? 0.912 -21.824 -2.485 1.00 81.31 90 ALA A N 1
ATOM 740 C CA . ALA A 1 90 ? 2.258 -22.275 -2.150 1.00 81.31 90 ALA A CA 1
ATOM 741 C C . ALA A 1 90 ? 3.007 -21.204 -1.347 1.00 81.31 90 ALA A C 1
ATOM 743 O O . ALA A 1 90 ? 3.676 -21.534 -0.362 1.00 81.31 90 ALA A O 1
ATOM 744 N N . VAL A 1 91 ? 2.839 -19.926 -1.706 1.00 79.00 91 VAL A N 1
ATOM 745 C CA . VAL A 1 91 ? 3.385 -18.801 -0.935 1.00 79.00 91 VAL A CA 1
ATOM 746 C C . VAL A 1 91 ? 2.749 -18.767 0.451 1.00 79.00 91 VAL A C 1
ATOM 748 O O . VAL A 1 91 ? 3.475 -18.811 1.448 1.00 79.00 91 VAL A O 1
ATOM 751 N N . TYR A 1 92 ? 1.418 -18.818 0.537 1.00 77.62 92 TYR A N 1
ATOM 752 C CA . TYR A 1 92 ? 0.693 -18.845 1.809 1.00 77.62 92 TYR A CA 1
ATOM 753 C C . TYR A 1 92 ? 1.122 -20.009 2.727 1.00 77.62 92 TYR A C 1
ATOM 755 O O . TYR A 1 92 ? 1.415 -19.818 3.915 1.00 77.62 92 TYR A O 1
ATOM 763 N N . ALA A 1 93 ? 1.190 -21.227 2.183 1.00 76.81 93 ALA A N 1
ATOM 764 C CA . ALA A 1 93 ? 1.522 -22.439 2.926 1.00 76.81 93 ALA A CA 1
ATOM 765 C C . ALA A 1 93 ? 2.982 -22.443 3.400 1.00 76.81 93 ALA A C 1
ATOM 767 O O . ALA A 1 93 ? 3.258 -22.851 4.531 1.00 76.81 93 ALA A O 1
ATOM 768 N N . SER A 1 94 ? 3.910 -21.934 2.580 1.00 77.94 94 SER A N 1
ATOM 769 C CA . SER A 1 94 ? 5.336 -21.845 2.932 1.00 77.94 94 SER A CA 1
ATOM 770 C C . SER A 1 94 ? 5.603 -20.975 4.166 1.00 77.94 94 SER A C 1
ATOM 772 O O . SER A 1 94 ? 6.616 -21.148 4.842 1.00 77.94 94 SER A O 1
ATOM 774 N N . GLN A 1 95 ? 4.668 -20.080 4.493 1.00 74.38 95 GLN A N 1
ATOM 775 C CA . GLN A 1 95 ? 4.766 -19.117 5.586 1.00 74.38 95 GLN A CA 1
ATOM 776 C C . GLN A 1 95 ? 3.865 -19.465 6.778 1.00 74.38 95 GLN A C 1
ATOM 778 O O . GLN A 1 95 ? 3.627 -18.637 7.653 1.00 74.38 95 GLN A O 1
ATOM 783 N N . LYS A 1 96 ? 3.331 -20.690 6.859 1.00 67.94 96 LYS A N 1
ATOM 784 C CA . LYS A 1 96 ? 2.469 -21.083 7.987 1.00 67.94 96 LYS A CA 1
ATOM 785 C C . LYS A 1 96 ? 3.152 -20.920 9.346 1.00 67.94 96 LYS A C 1
ATOM 787 O O . LYS A 1 96 ? 2.539 -20.424 10.281 1.00 67.94 96 LYS A O 1
ATOM 792 N N . ASN A 1 97 ? 4.438 -21.250 9.424 1.00 68.44 97 ASN A N 1
ATOM 793 C CA . ASN A 1 97 ? 5.186 -21.251 10.682 1.00 68.44 97 ASN A CA 1
ATOM 794 C C . ASN A 1 97 ? 5.734 -19.873 11.092 1.00 68.44 97 ASN A C 1
ATOM 796 O O . ASN A 1 97 ? 6.298 -19.756 12.176 1.00 68.44 97 ASN A O 1
ATOM 800 N N . THR A 1 98 ? 5.620 -18.845 10.245 1.00 71.50 98 THR A N 1
ATOM 801 C CA . THR A 1 98 ? 6.048 -17.475 10.589 1.00 71.50 98 THR A CA 1
ATOM 802 C C . THR A 1 98 ? 4.932 -16.665 11.252 1.00 71.50 98 THR A C 1
ATOM 804 O O . THR A 1 98 ? 5.193 -15.593 11.785 1.00 71.50 98 THR A O 1
ATOM 807 N N . ARG A 1 99 ? 3.705 -17.200 11.275 1.00 77.81 99 ARG A N 1
ATOM 808 C CA . ARG A 1 99 ? 2.509 -16.580 11.854 1.00 77.81 99 ARG A CA 1
ATOM 809 C C . ARG A 1 99 ? 2.304 -17.053 13.291 1.00 77.81 99 ARG A C 1
ATOM 811 O O . ARG A 1 99 ? 1.472 -17.913 13.559 1.00 77.81 99 ARG A O 1
ATOM 818 N N . MET A 1 100 ? 3.072 -16.497 14.221 1.00 82.44 100 MET A N 1
ATOM 819 C CA . MET A 1 100 ? 2.995 -16.857 15.645 1.00 82.44 100 MET A CA 1
ATOM 820 C C . MET A 1 100 ? 1.668 -16.449 16.302 1.00 82.44 100 MET A C 1
ATOM 822 O O . MET A 1 100 ? 1.343 -16.941 17.378 1.00 82.44 100 MET A O 1
ATOM 826 N N . PHE A 1 101 ? 0.904 -15.566 15.655 1.00 84.62 101 PHE A N 1
ATOM 827 C CA . PHE A 1 101 ? -0.436 -15.159 16.079 1.00 84.62 101 PHE A CA 1
ATOM 828 C C . PHE A 1 101 ? -1.553 -16.145 15.698 1.00 84.62 101 PHE A C 1
ATOM 830 O O . PHE A 1 101 ? -2.716 -15.885 16.016 1.00 84.62 101 PHE A O 1
ATOM 837 N N . MET A 1 102 ? -1.226 -17.243 15.010 1.00 85.06 102 MET A N 1
ATOM 838 C CA . MET A 1 102 ? -2.171 -18.290 14.622 1.00 85.06 102 MET A CA 1
ATOM 839 C C . MET A 1 102 ? -1.985 -19.542 15.477 1.00 85.06 102 MET A C 1
ATOM 841 O O . MET A 1 102 ? -0.887 -19.835 15.952 1.00 85.06 102 MET A O 1
ATOM 845 N N . ASP A 1 103 ? -3.066 -20.289 15.669 1.00 82.50 103 ASP A N 1
ATOM 846 C CA . ASP A 1 103 ? -3.040 -21.560 16.376 1.00 82.50 103 ASP A CA 1
ATOM 847 C C . ASP A 1 103 ? -2.203 -22.619 15.630 1.00 82.50 103 ASP A C 1
ATOM 849 O O . ASP A 1 103 ? -1.763 -22.433 14.492 1.00 82.50 103 ASP A O 1
ATOM 853 N N . VAL A 1 104 ? -1.977 -23.776 16.261 1.00 75.12 104 VAL A N 1
ATOM 854 C CA . VAL A 1 104 ? -1.162 -24.856 15.669 1.00 75.12 104 VAL A CA 1
ATOM 855 C C . VAL A 1 104 ? -1.765 -25.355 14.347 1.00 75.12 104 VAL A C 1
ATOM 857 O O . VAL A 1 104 ? -1.034 -25.756 13.433 1.00 75.12 104 VAL A O 1
ATOM 860 N N . ALA A 1 105 ? -3.095 -25.305 14.205 1.00 73.81 105 ALA A N 1
ATOM 861 C CA . ALA A 1 105 ? -3.764 -25.648 12.958 1.00 73.81 105 ALA A CA 1
ATOM 862 C C . ALA A 1 105 ? -3.629 -24.547 11.889 1.00 73.81 105 ALA A C 1
ATOM 864 O O . ALA A 1 105 ? -3.758 -24.850 10.699 1.00 73.81 105 ALA A O 1
ATOM 865 N N . GLY A 1 106 ? -3.270 -23.319 12.267 1.00 71.06 106 GLY A N 1
ATOM 866 C CA . GLY A 1 106 ? -3.185 -22.145 11.404 1.00 71.06 106 GLY A CA 1
ATOM 867 C C . GLY A 1 106 ? -4.547 -21.673 10.899 1.00 71.06 106 GLY A C 1
ATOM 868 O O . GLY A 1 106 ? -4.610 -21.096 9.814 1.00 71.06 106 GLY A O 1
ATOM 869 N N . LEU A 1 107 ? -5.613 -21.997 11.630 1.00 72.38 107 LEU A N 1
ATOM 870 C CA . LEU A 1 107 ? -7.007 -21.755 11.264 1.00 72.38 107 LEU A CA 1
ATOM 871 C C . LEU A 1 107 ? -7.590 -20.559 12.011 1.00 72.38 107 LEU A C 1
ATOM 873 O O . LEU A 1 107 ? -8.362 -19.807 11.426 1.00 72.38 107 LEU A O 1
ATOM 877 N N . GLU A 1 108 ? -7.193 -20.365 13.267 1.00 80.19 108 GLU A N 1
ATOM 878 C CA . GLU A 1 108 ? -7.729 -19.311 14.129 1.00 80.19 108 GLU A CA 1
ATOM 879 C C . GLU A 1 108 ? -6.603 -18.488 14.752 1.00 80.19 108 GLU A C 1
ATOM 881 O O . GLU A 1 108 ? -5.484 -18.977 14.940 1.00 80.19 108 GLU A O 1
ATOM 886 N N . SER A 1 109 ? -6.888 -17.223 15.070 1.00 84.38 109 SER A N 1
ATOM 887 C CA . SER A 1 109 ? -5.944 -16.417 15.836 1.00 84.38 109 SER A CA 1
ATOM 888 C C . SER A 1 109 ? -5.897 -16.886 17.290 1.00 84.38 109 SER A C 1
ATOM 890 O O . SER A 1 109 ? -6.924 -17.183 17.894 1.00 84.38 109 SER A O 1
ATOM 892 N N . VAL A 1 110 ? -4.703 -16.884 17.887 1.00 86.00 110 VAL A N 1
ATOM 893 C CA . VAL A 1 110 ? -4.536 -17.089 19.337 1.00 86.00 110 VAL A CA 1
ATOM 894 C C . VAL A 1 110 ? -4.850 -15.829 20.155 1.00 86.00 110 VAL A C 1
ATOM 896 O O . VAL A 1 110 ? -4.795 -15.868 21.385 1.00 86.00 110 VAL A O 1
ATOM 899 N N . TYR A 1 111 ? -5.157 -14.705 19.498 1.00 85.44 111 TYR A N 1
ATOM 900 C CA . TYR A 1 111 ? -5.459 -13.424 20.132 1.00 85.44 111 TYR A CA 1
ATOM 901 C C . TYR A 1 111 ? -6.960 -13.122 20.066 1.00 85.44 111 TYR A C 1
ATOM 903 O O . TYR A 1 111 ? -7.556 -13.084 18.995 1.00 85.44 111 TYR A O 1
ATOM 911 N N . SER A 1 112 ? -7.578 -12.862 21.221 1.00 82.19 112 SER A N 1
ATOM 912 C CA . SER A 1 112 ? -9.040 -12.740 21.365 1.00 82.19 112 SER A CA 1
ATOM 913 C C . SER A 1 112 ? -9.669 -11.528 20.670 1.00 82.19 112 SER A C 1
ATOM 915 O O . SER A 1 112 ? -10.883 -11.502 20.475 1.00 82.19 112 SER A O 1
ATOM 917 N N . ASN A 1 113 ? -8.873 -10.519 20.317 1.00 85.12 113 ASN A N 1
ATOM 918 C CA . ASN A 1 113 ? -9.321 -9.305 19.631 1.00 85.12 113 ASN A CA 1
ATOM 919 C C . ASN A 1 113 ? -8.751 -9.147 18.223 1.00 85.12 113 ASN A C 1
ATOM 921 O O . ASN A 1 113 ? -8.759 -8.041 17.679 1.00 85.12 113 ASN A O 1
ATOM 925 N N . LEU A 1 114 ? -8.247 -10.237 17.654 1.00 90.50 114 LEU A N 1
ATOM 926 C CA . LEU A 1 114 ? -7.821 -10.296 16.270 1.00 90.50 114 LEU A CA 1
ATOM 927 C C . LEU A 1 114 ? -8.718 -11.277 15.519 1.00 90.50 114 LEU A C 1
ATOM 929 O O . LEU A 1 114 ? -8.630 -12.488 15.711 1.00 90.50 114 LEU A O 1
ATOM 933 N N . ASP A 1 115 ? -9.546 -10.743 14.632 1.00 90.50 115 ASP A N 1
ATOM 934 C CA . ASP A 1 115 ? -10.289 -11.534 13.662 1.00 90.50 115 ASP A CA 1
ATOM 935 C C . ASP A 1 115 ? -9.417 -11.651 12.407 1.00 90.50 115 ASP A C 1
ATOM 937 O O . ASP A 1 115 ? -9.199 -10.675 11.694 1.00 90.50 115 ASP A O 1
ATOM 941 N N . PHE A 1 116 ? -8.821 -12.826 12.181 1.00 89.62 116 PHE A N 1
ATOM 942 C CA . PHE A 1 116 ? -7.945 -13.061 11.032 1.00 89.62 116 PHE A CA 1
ATOM 943 C C . PHE A 1 116 ? -8.695 -13.757 9.896 1.00 89.62 116 PHE A C 1
ATOM 945 O O . PHE A 1 116 ? -9.232 -14.854 10.063 1.00 89.62 116 PHE A O 1
ATOM 952 N N . HIS A 1 117 ? -8.648 -13.158 8.710 1.00 89.31 117 HIS A N 1
ATOM 953 C CA . HIS A 1 117 ? -9.291 -13.655 7.504 1.00 89.31 117 HIS A CA 1
ATOM 954 C C . HIS A 1 117 ? -8.266 -13.836 6.388 1.00 89.31 117 HIS A C 1
ATOM 956 O O . HIS A 1 117 ? -7.684 -12.878 5.885 1.00 89.31 117 HIS A O 1
ATOM 962 N N . TYR A 1 118 ? -8.069 -15.080 5.957 1.00 86.62 118 TYR A N 1
ATOM 963 C CA . TYR A 1 118 ? -7.308 -15.376 4.748 1.00 86.62 118 TYR A CA 1
ATOM 964 C C . TYR A 1 118 ? -8.237 -15.473 3.535 1.00 86.62 118 TYR A C 1
ATOM 966 O O . TYR A 1 118 ? -9.222 -16.212 3.557 1.00 86.62 118 TYR A O 1
ATOM 974 N N . SER A 1 119 ? -7.884 -14.772 2.459 1.00 87.00 119 SER A N 1
ATOM 975 C CA . SER A 1 119 ? -8.573 -14.833 1.175 1.00 87.00 119 SER A CA 1
ATOM 976 C C . SER A 1 119 ? -7.601 -15.251 0.064 1.00 87.00 119 SER A C 1
ATOM 978 O O . SER A 1 119 ? -6.669 -14.505 -0.239 1.00 87.00 119 SER A O 1
ATOM 980 N N . PRO A 1 120 ? -7.820 -16.398 -0.610 1.00 84.44 120 PRO A N 1
ATOM 981 C CA . PRO A 1 120 ? -7.035 -16.807 -1.778 1.00 84.44 120 PRO A CA 1
ATOM 982 C C . PRO A 1 120 ? -7.454 -16.078 -3.069 1.00 84.44 120 PRO A C 1
ATOM 984 O O . PRO A 1 120 ? -7.174 -16.541 -4.174 1.00 84.44 120 PRO A O 1
ATOM 987 N N . LYS A 1 121 ? -8.201 -14.977 -2.956 1.00 85.44 121 LYS A N 1
ATOM 988 C CA . LYS A 1 121 ? -8.730 -14.211 -4.089 1.00 85.44 121 LYS A CA 1
ATOM 989 C C . LYS A 1 121 ? -7.873 -12.978 -4.347 1.00 85.44 121 LYS A C 1
ATOM 991 O O . LYS A 1 121 ? -7.131 -12.533 -3.475 1.00 85.44 121 LYS A O 1
ATOM 996 N N . SER A 1 122 ? -8.028 -12.401 -5.538 1.00 86.69 122 SER A N 1
ATOM 997 C CA . SER A 1 122 ? -7.497 -11.071 -5.830 1.00 86.69 122 SER A CA 1
ATOM 998 C C . SER A 1 122 ? -7.985 -10.067 -4.791 1.00 86.69 122 SER A C 1
ATOM 1000 O O . SER A 1 122 ? -9.154 -10.088 -4.393 1.00 86.69 122 SER A O 1
ATOM 1002 N N . ILE A 1 123 ? -7.074 -9.199 -4.360 1.00 90.00 123 ILE A N 1
ATOM 1003 C CA . ILE A 1 123 ? -7.411 -8.086 -3.485 1.00 90.00 123 ILE A CA 1
ATOM 1004 C C . ILE A 1 123 ? -8.381 -7.140 -4.195 1.00 90.00 123 ILE A C 1
ATOM 1006 O O . ILE A 1 123 ? -8.326 -6.974 -5.413 1.00 90.00 123 ILE A O 1
ATOM 1010 N N . HIS A 1 124 ? -9.275 -6.540 -3.424 1.00 93.38 124 HIS A N 1
ATOM 1011 C CA . HIS A 1 124 ? -10.337 -5.667 -3.904 1.00 93.38 124 HIS A CA 1
ATOM 1012 C C . HIS A 1 124 ? -10.421 -4.411 -3.021 1.00 93.38 124 HIS A C 1
ATOM 1014 O O . HIS A 1 124 ? -9.787 -4.368 -1.959 1.00 93.38 124 HIS A O 1
ATOM 1020 N N . PRO A 1 125 ? -11.193 -3.383 -3.425 1.00 94.56 125 PRO A N 1
ATOM 1021 C CA . PRO A 1 125 ? -11.484 -2.243 -2.562 1.00 94.56 125 PRO A CA 1
ATOM 1022 C C . PRO A 1 125 ? -12.088 -2.662 -1.223 1.00 94.56 125 PRO A C 1
ATOM 1024 O O . PRO A 1 125 ? -12.672 -3.735 -1.111 1.00 94.56 125 PRO A O 1
ATOM 1027 N N . ASN A 1 126 ? -12.030 -1.789 -0.224 1.00 95.31 126 ASN A N 1
ATOM 1028 C CA . ASN A 1 126 ? -12.679 -2.000 1.065 1.00 95.31 126 ASN A CA 1
ATOM 1029 C C . ASN A 1 126 ? -14.171 -2.358 0.913 1.00 95.31 126 ASN A C 1
ATOM 1031 O O . ASN A 1 126 ? -14.951 -1.607 0.323 1.00 95.31 126 ASN A O 1
ATOM 1035 N N . GLU A 1 127 ? -14.582 -3.470 1.520 1.00 94.75 127 GLU A N 1
ATOM 1036 C CA . GLU A 1 127 ? -15.991 -3.885 1.611 1.00 94.75 127 GLU A CA 1
ATOM 1037 C C . GLU A 1 127 ? -16.489 -4.011 3.058 1.00 94.75 127 GLU A C 1
ATOM 1039 O O . GLU A 1 127 ? -17.694 -4.116 3.290 1.00 94.75 127 GLU A O 1
ATOM 1044 N N . HIS A 1 128 ? -15.582 -3.964 4.039 1.00 93.50 128 HIS A N 1
ATOM 1045 C CA . HIS A 1 128 ? -15.882 -4.315 5.430 1.00 93.50 128 HIS A CA 1
ATOM 1046 C C . HIS A 1 128 ? -15.878 -3.096 6.362 1.00 93.50 128 HIS A C 1
ATOM 1048 O O . HIS A 1 128 ? -16.795 -2.920 7.170 1.00 93.50 128 HIS A O 1
ATOM 1054 N N . ALA A 1 129 ? -14.888 -2.207 6.235 1.00 93.88 129 ALA A N 1
ATOM 1055 C CA . ALA A 1 129 ? -14.761 -1.063 7.126 1.00 93.88 129 ALA A CA 1
ATOM 1056 C C . ALA A 1 129 ? -15.784 0.024 6.802 1.00 93.88 129 ALA A C 1
ATOM 1058 O O . ALA A 1 129 ? -15.920 0.461 5.660 1.00 93.88 129 ALA A O 1
ATOM 1059 N N . LYS A 1 130 ? -16.429 0.544 7.850 1.00 90.56 130 LYS A N 1
ATOM 1060 C CA . LYS A 1 130 ? -17.303 1.729 7.781 1.00 90.56 130 LYS A CA 1
ATOM 1061 C C . LYS A 1 130 ? -16.693 2.974 8.423 1.00 90.56 130 LYS A C 1
ATOM 1063 O O . LYS A 1 130 ? -17.159 4.078 8.157 1.00 90.56 130 LYS A O 1
ATOM 1068 N N . ASN A 1 131 ? -15.690 2.806 9.287 1.00 92.69 131 ASN A N 1
ATOM 1069 C CA . ASN A 1 131 ? -15.159 3.896 10.106 1.00 92.69 131 ASN A CA 1
ATOM 1070 C C . ASN A 1 131 ? -13.630 3.974 10.083 1.00 92.69 131 ASN A C 1
ATOM 1072 O O . ASN A 1 131 ? -13.101 5.000 9.671 1.00 92.69 131 ASN A O 1
ATOM 1076 N N . ASN A 1 132 ? -12.937 2.907 10.491 1.00 95.81 132 ASN A N 1
ATOM 1077 C CA . ASN A 1 132 ? -11.477 2.858 10.554 1.00 95.81 132 ASN A CA 1
ATOM 1078 C C . ASN A 1 132 ? -10.958 1.815 9.563 1.00 95.81 132 ASN A C 1
ATOM 1080 O O . ASN A 1 132 ? -11.292 0.637 9.700 1.00 95.81 132 ASN A O 1
ATOM 1084 N N . PHE A 1 133 ? -10.155 2.245 8.591 1.00 97.12 133 PHE A N 1
ATOM 1085 C CA . PHE A 1 133 ? -9.581 1.363 7.580 1.00 97.12 133 PHE A CA 1
ATOM 1086 C C . PHE A 1 133 ? -8.078 1.581 7.415 1.00 97.12 133 PHE A C 1
ATOM 1088 O O . PHE A 1 133 ? -7.620 2.708 7.238 1.00 97.12 133 PHE A O 1
ATOM 1095 N N . PHE A 1 134 ? -7.313 0.497 7.425 1.00 96.75 134 PHE A N 1
ATOM 1096 C CA . PHE A 1 134 ? -5.915 0.509 7.022 1.00 96.75 134 PHE A CA 1
ATOM 1097 C C . PHE A 1 134 ? -5.720 -0.468 5.873 1.00 96.75 134 PHE A C 1
ATOM 1099 O O . PHE A 1 134 ? -6.223 -1.585 5.934 1.00 96.75 134 PHE A O 1
ATOM 1106 N N . ALA A 1 135 ? -4.971 -0.090 4.845 1.00 95.69 135 ALA A N 1
ATOM 1107 C CA . ALA A 1 135 ? -4.627 -1.014 3.776 1.00 95.69 135 ALA A CA 1
ATOM 1108 C C . ALA A 1 135 ? -3.180 -0.876 3.335 1.00 95.69 135 ALA A C 1
ATOM 1110 O O . ALA A 1 135 ? -2.659 0.235 3.244 1.00 95.69 135 ALA A O 1
ATOM 1111 N N . TRP A 1 136 ? -2.564 -1.997 2.971 1.00 94.50 136 TRP A N 1
ATOM 1112 C CA . TRP A 1 136 ? -1.370 -1.999 2.139 1.00 94.50 136 TRP A CA 1
ATOM 1113 C C . TRP A 1 136 ? -1.533 -2.931 0.941 1.00 94.50 136 TRP A C 1
ATOM 1115 O O . TRP A 1 136 ? -1.549 -4.155 1.068 1.00 94.50 136 TRP A O 1
ATOM 1125 N N . PHE A 1 137 ? -1.621 -2.315 -0.236 1.00 93.12 137 PHE A N 1
ATOM 1126 C CA . PHE A 1 137 ? -1.705 -2.966 -1.534 1.00 93.12 137 PHE A CA 1
ATOM 1127 C C . PHE A 1 137 ? -0.297 -3.108 -2.158 1.00 93.12 137 PHE A C 1
ATOM 1129 O O . PHE A 1 137 ? 0.126 -2.286 -2.976 1.00 93.12 137 PHE A O 1
ATOM 1136 N N . ASP A 1 138 ? 0.466 -4.134 -1.758 1.00 89.50 138 ASP A N 1
ATOM 1137 C CA . ASP A 1 138 ? 1.842 -4.390 -2.240 1.00 89.50 138 ASP A CA 1
ATOM 1138 C C . ASP A 1 138 ? 1.887 -5.053 -3.638 1.00 89.50 138 ASP A C 1
ATOM 1140 O O . ASP A 1 138 ? 2.392 -6.160 -3.819 1.00 89.50 138 ASP A O 1
ATOM 1144 N N . PHE A 1 139 ? 1.328 -4.400 -4.664 1.00 89.12 139 PHE A N 1
ATOM 1145 C CA . PHE A 1 139 ? 1.151 -4.995 -5.999 1.00 89.12 139 PHE A CA 1
ATOM 1146 C C . PHE A 1 139 ? 2.449 -5.427 -6.700 1.00 89.12 139 PHE A C 1
ATOM 1148 O O . PHE A 1 139 ? 2.390 -6.203 -7.661 1.00 89.12 139 PHE A O 1
ATOM 1155 N N . CYS A 1 140 ? 3.607 -4.901 -6.281 1.00 80.12 140 CYS A N 1
ATOM 1156 C CA . CYS A 1 140 ? 4.948 -5.262 -6.757 1.00 80.12 140 CYS A CA 1
ATOM 1157 C C . CYS A 1 140 ? 5.171 -5.217 -8.295 1.00 80.12 140 CYS A C 1
ATOM 1159 O O . CYS A 1 140 ? 6.215 -5.655 -8.781 1.00 80.12 140 CYS A O 1
ATOM 1161 N N . GLY A 1 141 ? 4.231 -4.676 -9.076 1.00 88.31 141 GLY A N 1
ATOM 1162 C CA . GLY A 1 141 ? 4.270 -4.611 -10.541 1.00 88.31 141 GLY A CA 1
ATOM 1163 C C . GLY A 1 141 ? 3.800 -3.255 -11.063 1.00 88.31 141 GLY A C 1
ATOM 1164 O O . GLY A 1 141 ? 3.851 -2.275 -10.328 1.00 88.31 141 GLY A O 1
ATOM 1165 N N . ASN A 1 142 ? 3.369 -3.183 -12.322 1.00 94.00 142 ASN A N 1
ATOM 1166 C CA . ASN A 1 142 ? 2.969 -1.911 -12.930 1.00 94.00 142 ASN A CA 1
ATOM 1167 C C . ASN A 1 142 ? 1.668 -1.356 -12.311 1.00 94.00 142 ASN A C 1
ATOM 1169 O O . ASN A 1 142 ? 0.830 -2.152 -11.861 1.00 94.00 142 ASN A O 1
ATOM 1173 N N . PRO A 1 143 ? 1.491 -0.023 -12.297 1.00 95.56 143 PRO A N 1
ATOM 1174 C CA . PRO A 1 143 ? 0.234 0.629 -11.941 1.00 95.56 143 PRO A CA 1
ATOM 1175 C C . PRO A 1 143 ? -0.752 0.513 -13.111 1.00 95.56 143 PRO A C 1
ATOM 1177 O O . PRO A 1 143 ? -0.904 1.431 -13.913 1.00 95.56 143 PRO A O 1
ATOM 1180 N N . SER A 1 144 ? -1.366 -0.663 -13.252 1.00 95.31 144 SER A N 1
ATOM 1181 C CA . SER A 1 144 ? -2.432 -0.897 -14.229 1.00 95.31 144 SER A CA 1
ATOM 1182 C C . SER A 1 144 ? -3.750 -0.275 -13.764 1.00 95.31 144 SER A C 1
ATOM 1184 O O . SER A 1 144 ? -3.942 -0.055 -12.568 1.00 95.31 144 SER A O 1
ATOM 1186 N N . GLU A 1 145 ? -4.676 -0.068 -14.700 1.00 95.12 145 GLU A N 1
ATOM 1187 C CA . GLU A 1 145 ? -6.018 0.468 -14.436 1.00 95.12 145 GLU A CA 1
ATOM 1188 C C . GLU A 1 145 ? -6.728 -0.279 -13.296 1.00 95.12 145 GLU A C 1
ATOM 1190 O O . GLU A 1 145 ? -7.019 0.328 -12.273 1.00 95.12 145 GLU A O 1
ATOM 1195 N N . GLU A 1 146 ? -6.851 -1.608 -13.387 1.00 94.19 146 GLU A N 1
ATOM 1196 C CA . GLU A 1 146 ? -7.464 -2.458 -12.347 1.00 94.19 146 GLU A CA 1
ATOM 1197 C C . GLU A 1 146 ? -6.882 -2.210 -10.940 1.00 94.19 146 GLU A C 1
ATOM 1199 O O . GLU A 1 146 ? -7.598 -2.150 -9.943 1.00 94.19 146 GLU A O 1
ATOM 1204 N N . ARG A 1 147 ? -5.559 -2.040 -10.831 1.00 95.12 147 ARG A N 1
ATOM 1205 C CA . ARG A 1 147 ? -4.886 -1.840 -9.536 1.00 95.12 147 ARG A CA 1
ATOM 1206 C C . ARG A 1 147 ? -5.114 -0.443 -8.989 1.00 95.12 147 ARG A C 1
ATOM 1208 O O . ARG A 1 147 ? -5.192 -0.259 -7.776 1.00 95.12 147 ARG A O 1
ATOM 1215 N N . LEU A 1 148 ? -5.186 0.539 -9.877 1.00 96.12 148 LEU A N 1
ATOM 1216 C CA . LEU A 1 148 ? -5.453 1.918 -9.507 1.00 96.12 148 LEU A CA 1
ATOM 1217 C C . LEU A 1 148 ? -6.909 2.096 -9.105 1.00 96.12 148 LEU A C 1
ATOM 1219 O O . LEU A 1 148 ? -7.137 2.728 -8.082 1.00 96.12 148 LEU A O 1
ATOM 1223 N N . GLU A 1 149 ? -7.855 1.475 -9.815 1.00 95.50 149 GLU A N 1
ATOM 1224 C CA . GLU A 1 149 ? -9.266 1.415 -9.416 1.00 95.50 149 GLU A CA 1
ATOM 1225 C C . GLU A 1 149 ? -9.414 0.854 -8.001 1.00 95.50 149 GLU A C 1
ATOM 1227 O O . GLU A 1 149 ? -10.172 1.399 -7.199 1.00 95.50 149 GLU A O 1
ATOM 1232 N N . ILE A 1 150 ? -8.634 -0.181 -7.654 1.00 95.50 150 ILE A N 1
ATOM 1233 C CA . ILE A 1 150 ? -8.620 -0.712 -6.289 1.00 95.50 150 ILE A CA 1
ATOM 1234 C C . ILE A 1 150 ? -8.217 0.361 -5.285 1.00 95.50 150 ILE A C 1
ATOM 1236 O O . ILE A 1 150 ? -8.881 0.484 -4.265 1.00 95.50 150 ILE A O 1
ATOM 1240 N N . ILE A 1 151 ? -7.148 1.120 -5.543 1.00 94.62 151 ILE A N 1
ATOM 1241 C CA . ILE A 1 151 ? -6.598 2.106 -4.600 1.00 94.62 151 ILE A CA 1
ATOM 1242 C C . ILE A 1 151 ? -7.492 3.342 -4.489 1.00 94.62 151 ILE A C 1
ATOM 1244 O O . ILE A 1 151 ? -7.726 3.825 -3.378 1.00 94.62 151 ILE A O 1
ATOM 1248 N N . THR A 1 152 ? -7.968 3.864 -5.621 1.00 95.44 152 THR A N 1
ATOM 1249 C CA . THR A 1 152 ? -8.709 5.129 -5.704 1.00 95.44 152 THR A CA 1
ATOM 1250 C C . THR A 1 152 ? -10.186 4.983 -5.347 1.00 95.44 152 THR A C 1
ATOM 1252 O O . THR A 1 152 ? -10.864 5.997 -5.158 1.00 95.44 152 THR A O 1
ATOM 1255 N N . ASP A 1 153 ? -10.690 3.754 -5.178 1.00 96.12 153 ASP A N 1
ATOM 1256 C CA . ASP A 1 153 ? -12.074 3.515 -4.781 1.00 96.12 153 ASP A CA 1
ATOM 1257 C C . ASP A 1 153 ? -12.424 4.279 -3.495 1.00 96.12 153 ASP A C 1
ATOM 1259 O O . ASP A 1 153 ? -11.799 4.146 -2.438 1.00 96.12 153 ASP A O 1
ATOM 1263 N N . ARG A 1 154 ? -13.501 5.066 -3.571 1.00 94.56 154 ARG A N 1
ATOM 1264 C CA . ARG A 1 154 ? -14.038 5.859 -2.458 1.00 94.56 154 ARG A CA 1
ATOM 1265 C C . ARG A 1 154 ? -14.288 5.042 -1.187 1.00 94.56 154 ARG A C 1
ATOM 1267 O O . ARG A 1 154 ? -14.251 5.606 -0.096 1.00 94.56 154 ARG A O 1
ATOM 1274 N N . ARG A 1 155 ? -14.563 3.740 -1.311 1.00 95.62 155 ARG A N 1
ATOM 1275 C CA . ARG A 1 155 ? -14.796 2.834 -0.181 1.00 95.62 155 ARG A CA 1
ATOM 1276 C C . ARG A 1 155 ? -13.550 2.670 0.681 1.00 95.62 155 ARG A C 1
ATOM 1278 O O . ARG A 1 155 ? -13.692 2.462 1.881 1.00 95.62 155 ARG A O 1
ATOM 1285 N N . ASN A 1 156 ? -12.350 2.833 0.127 1.00 95.69 156 ASN A N 1
ATOM 1286 C CA . ASN A 1 156 ? -11.111 2.810 0.907 1.00 95.69 156 ASN A CA 1
ATOM 1287 C C . ASN A 1 156 ? -10.948 4.030 1.815 1.00 95.69 156 ASN A C 1
ATOM 1289 O O . ASN A 1 156 ? -10.141 4.001 2.735 1.00 95.69 156 ASN A O 1
ATOM 1293 N N . PHE A 1 157 ? -11.683 5.113 1.567 1.00 94.69 157 PHE A N 1
ATOM 1294 C CA . PHE A 1 157 ? -11.523 6.380 2.274 1.00 94.69 157 PHE A CA 1
ATOM 1295 C C . PHE A 1 157 ? -12.753 6.692 3.135 1.00 94.69 157 PHE A C 1
ATOM 1297 O O . PHE A 1 157 ? -13.389 7.740 2.998 1.00 94.69 157 PHE A O 1
ATOM 1304 N N . VAL A 1 158 ? -13.067 5.777 4.060 1.00 93.88 158 VAL A N 1
ATOM 1305 C CA . VAL A 1 158 ? -14.037 5.979 5.156 1.00 93.88 158 VAL A CA 1
ATOM 1306 C C . VAL A 1 158 ? -13.526 6.997 6.182 1.00 93.88 158 VAL A C 1
ATOM 1308 O O . VAL A 1 158 ? -12.463 7.575 5.997 1.00 93.88 158 VAL A O 1
ATOM 1311 N N . ASN A 1 159 ? -14.259 7.241 7.271 1.00 91.62 159 ASN A N 1
ATOM 1312 C CA . ASN A 1 159 ? -14.002 8.335 8.220 1.00 91.62 159 ASN A CA 1
ATOM 1313 C C . ASN A 1 159 ? -12.528 8.510 8.654 1.00 91.62 159 ASN A C 1
ATOM 1315 O O . ASN A 1 159 ? -12.043 9.637 8.727 1.00 91.62 159 ASN A O 1
ATOM 1319 N N . ASN A 1 160 ? -11.814 7.416 8.918 1.00 93.38 160 ASN A N 1
ATOM 1320 C CA . ASN A 1 160 ? -10.417 7.433 9.327 1.00 93.38 160 ASN A CA 1
ATOM 1321 C C . ASN A 1 160 ? -9.630 6.338 8.597 1.00 93.38 160 ASN A C 1
ATOM 1323 O O . ASN A 1 160 ? -9.579 5.193 9.052 1.00 93.38 160 ASN A O 1
ATOM 1327 N N . SER A 1 161 ? -9.030 6.701 7.461 1.00 95.81 161 SER A N 1
ATOM 1328 C CA . SER A 1 161 ? -8.383 5.735 6.571 1.00 95.81 161 SER A CA 1
ATOM 1329 C C . SER A 1 161 ? -6.916 6.042 6.303 1.00 95.81 161 SER A C 1
ATOM 1331 O O . SER A 1 161 ? -6.548 7.205 6.114 1.00 95.81 161 SER A O 1
ATOM 1333 N N . VAL A 1 162 ? -6.090 4.999 6.228 1.00 95.44 162 VAL A N 1
ATOM 1334 C CA . VAL A 1 162 ? -4.695 5.057 5.769 1.00 95.44 162 VAL A CA 1
ATOM 1335 C C . VAL A 1 162 ? -4.474 3.945 4.747 1.00 95.44 162 VAL A C 1
ATOM 1337 O O . VAL A 1 162 ? -4.689 2.776 5.042 1.00 95.44 162 VAL A O 1
ATOM 1340 N N . VAL A 1 163 ? -4.061 4.301 3.535 1.00 95.69 163 VAL A N 1
ATOM 1341 C CA . VAL A 1 163 ? -3.943 3.374 2.404 1.00 95.69 163 VAL A CA 1
ATOM 1342 C C . VAL A 1 163 ? -2.558 3.492 1.792 1.00 95.69 163 VAL A C 1
ATOM 1344 O O . VAL A 1 163 ? -2.153 4.579 1.389 1.00 95.69 163 VAL A O 1
ATOM 1347 N N . PHE A 1 164 ? -1.854 2.374 1.678 1.00 95.38 164 PHE A N 1
ATOM 1348 C CA . PHE A 1 164 ? -0.567 2.267 1.007 1.00 95.38 164 PHE A CA 1
ATOM 1349 C C . PHE A 1 164 ? -0.674 1.469 -0.281 1.00 95.38 164 PHE A C 1
ATOM 1351 O O . PHE A 1 164 ? -1.444 0.513 -0.373 1.00 95.38 164 PHE A O 1
ATOM 1358 N N . ALA A 1 165 ? 0.172 1.812 -1.243 1.00 94.81 165 ALA A N 1
ATOM 1359 C CA . ALA A 1 165 ? 0.351 1.070 -2.475 1.00 94.81 165 ALA A CA 1
ATOM 1360 C C . ALA A 1 165 ? 1.831 0.974 -2.843 1.00 94.81 165 ALA A C 1
ATOM 1362 O O . ALA A 1 165 ? 2.618 1.892 -2.587 1.00 94.81 165 ALA A O 1
ATOM 1363 N N . THR A 1 166 ? 2.206 -0.135 -3.474 1.00 93.81 166 THR A N 1
ATOM 1364 C CA . THR A 1 166 ? 3.570 -0.355 -3.955 1.00 93.81 166 THR A CA 1
ATOM 1365 C C . THR A 1 166 ? 3.562 -0.822 -5.403 1.00 93.81 166 THR A C 1
ATOM 1367 O O . THR A 1 166 ? 2.903 -1.801 -5.752 1.00 93.81 166 THR A O 1
ATOM 1370 N N . PHE A 1 167 ? 4.342 -0.143 -6.242 1.00 94.19 167 PHE A N 1
ATOM 1371 C CA . PHE A 1 167 ? 4.485 -0.445 -7.667 1.00 94.19 167 PHE A CA 1
ATOM 1372 C C . PHE A 1 167 ? 5.953 -0.486 -8.076 1.00 94.19 167 PHE A C 1
ATOM 1374 O O . PHE A 1 167 ? 6.828 0.013 -7.368 1.00 94.19 167 PHE A O 1
ATOM 1381 N N . THR A 1 168 ? 6.237 -1.068 -9.238 1.00 92.44 168 THR A N 1
ATOM 1382 C CA . THR A 1 168 ? 7.549 -0.908 -9.870 1.00 92.44 168 THR A CA 1
ATOM 1383 C C . THR A 1 168 ? 7.637 0.420 -10.614 1.00 92.44 168 THR A C 1
ATOM 1385 O O . THR A 1 168 ? 6.684 0.833 -11.273 1.00 92.44 168 THR A O 1
ATOM 1388 N N . CYS A 1 169 ? 8.807 1.058 -10.555 1.00 91.88 169 CYS A N 1
ATOM 1389 C CA . CYS A 1 169 ? 9.147 2.200 -11.409 1.00 91.88 169 CYS A CA 1
ATOM 1390 C C . CYS A 1 169 ? 9.748 1.744 -12.751 1.00 91.88 169 CYS A C 1
ATOM 1392 O O . CYS A 1 169 ? 9.901 2.539 -13.671 1.00 91.88 169 CYS A O 1
ATOM 1394 N N . ALA A 1 170 ? 10.136 0.468 -12.875 1.00 88.44 170 ALA A N 1
ATOM 1395 C CA . ALA A 1 170 ? 10.730 -0.084 -14.090 1.00 88.44 170 ALA A CA 1
ATOM 1396 C C . ALA A 1 170 ? 9.650 -0.638 -15.027 1.00 88.44 170 ALA A C 1
ATOM 1398 O O . ALA A 1 170 ? 9.473 -1.855 -15.146 1.00 88.44 170 ALA A O 1
ATOM 1399 N N . TRP A 1 171 ? 8.948 0.257 -15.720 1.00 89.62 171 TRP A N 1
ATOM 1400 C CA . TRP A 1 171 ? 7.894 -0.094 -16.674 1.00 89.62 171 TRP A CA 1
ATOM 1401 C C . TRP A 1 171 ? 8.471 -0.702 -17.957 1.00 89.62 171 TRP A C 1
ATOM 1403 O O . TRP A 1 171 ? 8.641 -0.045 -18.975 1.00 89.62 171 TRP A O 1
ATOM 1413 N N . ARG A 1 172 ? 8.794 -1.998 -17.913 1.00 76.94 172 ARG A N 1
ATOM 1414 C CA . ARG A 1 172 ? 9.319 -2.739 -19.080 1.00 76.94 172 ARG A CA 1
ATOM 1415 C C . ARG A 1 172 ? 8.285 -2.925 -20.192 1.00 76.94 172 ARG A C 1
ATOM 1417 O O . ARG A 1 172 ? 8.661 -3.138 -21.336 1.00 76.94 172 ARG A O 1
ATOM 1424 N N . LYS A 1 173 ? 7.012 -2.932 -19.803 1.00 81.50 173 LYS A N 1
ATOM 1425 C CA . LYS A 1 173 ? 5.830 -3.082 -20.649 1.00 81.50 173 LYS A CA 1
ATOM 1426 C C . LYS A 1 173 ? 4.923 -1.888 -20.405 1.00 81.50 173 LYS A C 1
ATOM 1428 O O . LYS A 1 173 ? 4.053 -1.948 -19.531 1.00 81.50 173 LYS A O 1
ATOM 1433 N N . THR A 1 174 ? 5.209 -0.780 -21.073 1.00 85.56 174 THR A N 1
ATOM 1434 C CA . THR A 1 174 ? 4.468 0.475 -20.899 1.00 85.56 174 THR A CA 1
ATOM 1435 C C . THR A 1 174 ? 2.995 0.316 -21.268 1.00 85.56 174 THR A C 1
ATOM 1437 O O . THR A 1 174 ? 2.158 0.958 -20.656 1.00 85.56 174 THR A O 1
ATOM 1440 N N . GLU A 1 175 ? 2.648 -0.642 -22.133 1.00 86.44 175 GLU A N 1
ATOM 1441 C CA . GLU A 1 175 ? 1.269 -0.979 -22.506 1.00 86.44 175 GLU A CA 1
ATOM 1442 C C . GLU A 1 175 ? 0.405 -1.527 -21.355 1.00 86.44 175 GLU A C 1
ATOM 1444 O O . GLU A 1 175 ? -0.801 -1.683 -21.501 1.00 86.44 175 GLU A O 1
ATOM 1449 N N . THR A 1 176 ? 1.020 -1.865 -20.217 1.00 88.75 176 THR A N 1
ATOM 1450 C CA . THR A 1 176 ? 0.316 -2.348 -19.012 1.00 88.75 176 THR A CA 1
ATOM 1451 C C . THR A 1 176 ? 0.256 -1.305 -17.893 1.00 88.75 176 THR A C 1
ATOM 1453 O O . THR A 1 176 ? -0.247 -1.592 -16.806 1.00 88.75 176 THR A O 1
ATOM 1456 N N . VAL A 1 177 ? 0.811 -0.118 -18.138 1.00 95.31 177 VAL A N 1
ATOM 1457 C CA . VAL A 1 177 ? 0.675 1.064 -17.283 1.00 95.31 177 VAL A CA 1
ATOM 1458 C C . VAL A 1 177 ? -0.623 1.765 -17.676 1.00 95.31 177 VAL A C 1
ATOM 1460 O O . VAL A 1 177 ? -0.982 1.769 -18.852 1.00 95.31 177 VAL A O 1
ATOM 1463 N N . GLN A 1 178 ? -1.347 2.318 -16.704 1.00 96.06 178 GLN A N 1
ATOM 1464 C CA . GLN A 1 178 ? -2.549 3.095 -16.998 1.00 96.06 178 GLN A CA 1
ATOM 1465 C C . GLN A 1 178 ? -2.197 4.282 -17.929 1.00 96.06 178 GLN A C 1
ATOM 1467 O O . GLN A 1 178 ? -1.178 4.936 -17.687 1.00 96.06 178 GLN A O 1
ATOM 1472 N N . PRO A 1 179 ? -2.975 4.531 -19.004 1.00 95.62 179 PRO A N 1
ATOM 1473 C CA . PRO A 1 179 ? -2.593 5.488 -20.046 1.00 95.62 179 PRO A CA 1
ATOM 1474 C C . PRO A 1 179 ? -2.326 6.910 -19.547 1.00 95.62 179 PRO A C 1
ATOM 1476 O O . PRO A 1 179 ? -1.283 7.464 -19.872 1.00 95.62 179 PRO A O 1
ATOM 1479 N N . ASP A 1 180 ? -3.186 7.465 -18.692 1.00 96.19 180 ASP A N 1
ATOM 1480 C CA . ASP A 1 180 ? -3.013 8.829 -18.174 1.00 96.19 180 ASP A CA 1
ATOM 1481 C C . ASP A 1 180 ? -1.741 8.959 -17.320 1.00 96.19 180 ASP A C 1
ATOM 1483 O O . ASP A 1 180 ? -1.058 9.976 -17.368 1.00 96.19 180 ASP A O 1
ATOM 1487 N N . ILE A 1 181 ? -1.365 7.918 -16.567 1.00 96.56 181 ILE A N 1
ATOM 1488 C CA . ILE A 1 181 ? -0.082 7.879 -15.845 1.00 96.56 181 ILE A CA 1
ATOM 1489 C C . ILE A 1 181 ? 1.091 7.883 -16.820 1.00 96.56 181 ILE A C 1
ATOM 1491 O O . ILE A 1 181 ? 2.110 8.521 -16.549 1.00 96.56 181 ILE A O 1
ATOM 1495 N N . LEU A 1 182 ? 0.984 7.138 -17.920 1.00 94.88 182 LEU A N 1
ATOM 1496 C CA . LEU A 1 182 ? 2.036 7.081 -18.927 1.00 94.88 182 LEU A CA 1
ATOM 1497 C C . LEU A 1 182 ? 2.191 8.428 -19.642 1.00 94.88 182 LEU A C 1
ATOM 1499 O O . LEU A 1 182 ? 3.325 8.864 -19.850 1.00 94.88 182 LEU A O 1
ATOM 1503 N N . ASP A 1 183 ? 1.081 9.091 -19.958 1.00 94.56 183 ASP A N 1
ATOM 1504 C CA . ASP A 1 183 ? 1.064 10.422 -20.564 1.00 94.56 183 ASP A CA 1
ATOM 1505 C C . ASP A 1 183 ? 1.668 11.456 -19.602 1.00 94.56 183 ASP A C 1
ATOM 1507 O O . ASP A 1 183 ? 2.645 12.118 -19.954 1.00 94.56 183 ASP A O 1
ATOM 1511 N N . LEU A 1 184 ? 1.213 11.490 -18.340 1.00 95.44 184 LEU A N 1
ATOM 1512 C CA . LEU A 1 184 ? 1.790 12.339 -17.288 1.00 95.44 184 LEU A CA 1
ATOM 1513 C C . LEU A 1 184 ? 3.296 12.106 -17.127 1.00 95.44 184 LEU A C 1
ATOM 1515 O O . LEU A 1 184 ? 4.075 13.052 -17.065 1.00 95.44 184 LEU A O 1
ATOM 1519 N N . ALA A 1 185 ? 3.733 10.848 -17.071 1.00 94.50 185 ALA A N 1
ATOM 1520 C CA . ALA A 1 185 ? 5.148 10.527 -16.942 1.00 94.50 185 ALA A CA 1
ATOM 1521 C C . ALA A 1 185 ? 5.956 10.966 -18.168 1.00 94.50 185 ALA A C 1
ATOM 1523 O O . ALA A 1 185 ? 7.087 11.414 -18.015 1.00 94.50 185 ALA A O 1
ATOM 1524 N N . THR A 1 186 ? 5.398 10.852 -19.372 1.00 93.19 186 THR A N 1
ATOM 1525 C CA . THR A 1 186 ? 6.067 11.285 -20.606 1.00 93.19 186 THR A CA 1
ATOM 1526 C C . THR A 1 186 ? 6.234 12.803 -20.626 1.00 93.19 186 THR A C 1
ATOM 1528 O O . THR A 1 186 ? 7.331 13.290 -20.901 1.00 93.19 186 THR A O 1
ATOM 1531 N N . ASP A 1 187 ? 5.194 13.539 -20.235 1.00 93.81 187 ASP A N 1
ATOM 1532 C CA . ASP A 1 187 ? 5.229 14.998 -20.125 1.00 93.81 187 ASP A CA 1
ATOM 1533 C C . ASP A 1 187 ? 6.227 15.473 -19.056 1.00 93.81 187 ASP A C 1
ATOM 1535 O O . ASP A 1 187 ? 6.934 16.464 -19.249 1.00 93.81 187 ASP A O 1
ATOM 1539 N N . MET A 1 188 ? 6.317 14.757 -17.930 1.00 93.81 188 MET A N 1
ATOM 1540 C CA . MET A 1 188 ? 7.238 15.078 -16.835 1.00 93.81 188 MET A CA 1
ATOM 1541 C C . MET A 1 188 ? 8.695 14.720 -17.141 1.00 93.81 188 MET A C 1
ATOM 1543 O O . MET A 1 188 ? 9.595 15.404 -16.656 1.00 93.81 188 MET A O 1
ATOM 1547 N N . ALA A 1 189 ? 8.938 13.639 -17.885 1.00 90.19 189 ALA A N 1
ATOM 1548 C CA . ALA A 1 189 ? 10.280 13.104 -18.102 1.00 90.19 189 ALA A CA 1
ATOM 1549 C C . ALA A 1 189 ? 11.145 14.000 -18.998 1.00 90.19 189 ALA A C 1
ATOM 1551 O O . ALA A 1 189 ? 12.354 14.085 -18.786 1.00 90.19 189 ALA A O 1
ATOM 1552 N N . GLY A 1 190 ? 10.556 14.644 -20.011 1.00 87.62 190 GLY A N 1
ATOM 1553 C CA . GLY A 1 190 ? 11.335 15.308 -21.058 1.00 87.62 190 GLY A CA 1
ATOM 1554 C C . GLY A 1 190 ? 12.311 14.325 -21.718 1.00 87.62 190 GLY A C 1
ATOM 1555 O O . GLY A 1 190 ? 11.883 13.366 -22.356 1.00 87.62 190 GLY A O 1
ATOM 1556 N N . ASP A 1 191 ? 13.617 14.544 -21.527 1.00 83.50 191 ASP A N 1
ATOM 1557 C CA . ASP A 1 191 ? 14.689 13.671 -22.039 1.00 83.50 191 ASP A CA 1
ATOM 1558 C C . ASP A 1 191 ? 15.118 12.565 -21.048 1.00 83.50 191 ASP A C 1
ATOM 1560 O O . ASP A 1 191 ? 15.954 11.713 -21.373 1.00 83.50 191 ASP A O 1
ATOM 1564 N N . GLU A 1 192 ? 14.593 12.567 -19.821 1.00 85.69 192 GLU A N 1
ATOM 1565 C CA . GLU A 1 192 ? 14.932 11.576 -18.801 1.00 85.69 192 GLU A CA 1
ATOM 1566 C C . GLU A 1 192 ? 14.209 10.238 -19.022 1.00 85.69 192 GLU A C 1
ATOM 1568 O O . GLU A 1 192 ? 13.211 10.116 -19.732 1.00 85.69 192 GLU A O 1
ATOM 1573 N N . ALA A 1 193 ? 14.702 9.175 -18.383 1.00 86.06 193 ALA A N 1
ATOM 1574 C CA . ALA A 1 193 ? 14.005 7.894 -18.408 1.00 86.06 193 ALA A CA 1
ATOM 1575 C C . ALA A 1 193 ? 12.709 7.963 -17.579 1.00 86.06 193 ALA A C 1
ATOM 1577 O O . ALA A 1 193 ? 12.726 8.437 -16.446 1.00 86.06 193 ALA A O 1
ATOM 1578 N N . LEU A 1 194 ? 11.615 7.363 -18.071 1.00 89.06 194 LEU A N 1
ATOM 1579 C CA . LEU A 1 194 ? 10.316 7.320 -17.369 1.00 89.06 194 LEU A CA 1
ATOM 1580 C C . LEU A 1 194 ? 10.413 6.834 -15.913 1.00 89.06 194 LEU A C 1
ATOM 1582 O O . LEU A 1 194 ? 9.674 7.286 -15.047 1.00 89.06 194 LEU A O 1
ATOM 1586 N N . CYS A 1 195 ? 11.353 5.932 -15.612 1.00 87.06 195 CYS A N 1
ATOM 1587 C CA . CYS A 1 195 ? 11.556 5.422 -14.256 1.00 87.06 195 CYS A CA 1
ATOM 1588 C C . CYS A 1 195 ? 12.040 6.479 -13.248 1.00 87.06 195 CYS A C 1
ATOM 1590 O O . CYS A 1 195 ? 12.069 6.180 -12.053 1.00 87.06 195 CYS A O 1
ATOM 1592 N N . VAL A 1 196 ? 12.461 7.664 -13.704 1.00 86.94 196 VAL A N 1
ATOM 1593 C CA . VAL A 1 196 ? 12.851 8.805 -12.862 1.00 86.94 196 VAL A CA 1
ATOM 1594 C C . VAL A 1 196 ? 11.628 9.550 -12.339 1.00 86.94 196 VAL A C 1
ATOM 1596 O O . VAL A 1 196 ? 11.596 9.907 -11.166 1.00 86.94 196 VAL A O 1
ATOM 1599 N N . VAL A 1 197 ? 10.606 9.708 -13.180 1.00 91.94 197 VAL A N 1
ATOM 1600 C CA . VAL A 1 197 ? 9.387 10.477 -12.876 1.00 91.94 197 VAL A CA 1
ATOM 1601 C C . VAL A 1 197 ? 8.175 9.601 -12.556 1.00 91.94 197 VAL A C 1
ATOM 1603 O O . VAL A 1 197 ? 7.133 10.107 -12.150 1.00 91.94 197 VAL A O 1
ATOM 1606 N N . ALA A 1 198 ? 8.304 8.277 -12.697 1.00 94.25 198 ALA A N 1
ATOM 1607 C CA . ALA A 1 198 ? 7.229 7.307 -12.495 1.00 94.25 198 ALA A CA 1
ATOM 1608 C C . ALA A 1 198 ? 6.477 7.500 -11.170 1.00 94.25 198 ALA A C 1
ATOM 1610 O O . ALA A 1 198 ? 5.252 7.435 -11.135 1.00 94.25 198 ALA A O 1
ATOM 1611 N N . THR A 1 199 ? 7.200 7.740 -10.077 1.00 95.38 199 THR A N 1
ATOM 1612 C CA . THR A 1 199 ? 6.597 7.911 -8.748 1.00 95.38 199 THR A CA 1
ATOM 1613 C C . THR A 1 199 ? 5.753 9.174 -8.666 1.00 95.38 199 THR A C 1
ATOM 1615 O O . THR A 1 199 ? 4.654 9.137 -8.117 1.00 95.38 199 THR A O 1
ATOM 1618 N N . ASP A 1 200 ? 6.249 10.273 -9.233 1.00 94.75 200 ASP A N 1
ATOM 1619 C CA . ASP A 1 200 ? 5.544 11.551 -9.250 1.00 94.75 200 ASP A CA 1
ATOM 1620 C C . ASP A 1 200 ? 4.302 11.496 -10.151 1.00 94.75 200 ASP A C 1
ATOM 1622 O O . ASP A 1 200 ? 3.247 11.982 -9.750 1.00 94.75 200 ASP A O 1
ATOM 1626 N N . ALA A 1 201 ? 4.387 10.826 -11.304 1.00 96.31 201 ALA A N 1
ATOM 1627 C CA . ALA A 1 201 ? 3.250 10.629 -12.204 1.00 96.31 201 ALA A CA 1
ATOM 1628 C C . ALA A 1 201 ? 2.131 9.787 -11.561 1.00 96.31 201 ALA A C 1
ATOM 1630 O O . ALA A 1 201 ? 0.960 10.164 -11.601 1.00 96.31 201 ALA A O 1
ATOM 1631 N N . VAL A 1 202 ? 2.481 8.672 -10.905 1.00 96.81 202 VAL A N 1
ATOM 1632 C CA . VAL A 1 202 ? 1.497 7.829 -10.199 1.00 96.81 202 VAL A CA 1
ATOM 1633 C C . VAL A 1 202 ? 0.894 8.577 -9.007 1.00 96.81 202 VAL A C 1
ATOM 1635 O O . VAL A 1 202 ? -0.310 8.494 -8.767 1.00 96.81 202 VAL A O 1
ATOM 1638 N N . GLU A 1 203 ? 1.706 9.326 -8.257 1.00 95.56 203 GLU A N 1
ATOM 1639 C CA . GLU A 1 203 ? 1.217 10.164 -7.164 1.00 95.56 203 GLU A CA 1
ATOM 1640 C C . GLU A 1 203 ? 0.240 11.242 -7.660 1.00 95.56 203 GLU A C 1
ATOM 1642 O O . GLU A 1 203 ? -0.808 11.437 -7.038 1.00 95.56 203 GLU A O 1
ATOM 1647 N N . ALA A 1 204 ? 0.565 11.936 -8.755 1.00 94.44 204 ALA A N 1
ATOM 1648 C CA . ALA A 1 204 ? -0.298 12.949 -9.357 1.00 94.44 204 ALA A CA 1
ATOM 1649 C C . ALA A 1 204 ? -1.646 12.344 -9.765 1.00 94.44 204 ALA A C 1
ATOM 1651 O O . ALA A 1 204 ? -2.686 12.809 -9.297 1.00 94.44 204 ALA A O 1
ATOM 1652 N N . TYR A 1 205 ? -1.618 11.232 -10.504 1.00 96.12 205 TYR A N 1
ATOM 1653 C CA . TYR A 1 205 ? -2.823 10.519 -10.918 1.00 96.12 205 TYR A CA 1
ATOM 1654 C C . TYR A 1 205 ? -3.706 10.118 -9.731 1.00 96.12 205 TYR A C 1
ATOM 1656 O O . TYR A 1 205 ? -4.912 10.367 -9.742 1.00 96.12 205 TYR A O 1
ATOM 1664 N N . ILE A 1 206 ? -3.136 9.519 -8.677 1.00 95.00 206 ILE A N 1
ATOM 1665 C CA . ILE A 1 206 ? -3.926 9.108 -7.505 1.00 95.00 206 ILE A CA 1
ATOM 1666 C C . ILE A 1 206 ? -4.508 10.332 -6.788 1.00 95.00 206 ILE A C 1
ATOM 1668 O O . ILE A 1 206 ? -5.656 10.289 -6.351 1.00 95.00 206 ILE A O 1
ATOM 1672 N N . ASN A 1 207 ? -3.762 11.433 -6.668 1.00 91.25 207 ASN A N 1
ATOM 1673 C CA . ASN A 1 207 ? -4.278 12.654 -6.045 1.00 91.25 207 ASN A CA 1
ATOM 1674 C C . ASN A 1 207 ? -5.448 13.263 -6.838 1.00 91.25 207 ASN A C 1
ATOM 1676 O O . ASN A 1 207 ? -6.388 13.761 -6.223 1.00 91.25 207 ASN A O 1
ATOM 1680 N N . GLU A 1 208 ? -5.411 13.210 -8.170 1.00 92.31 208 GLU A N 1
ATOM 1681 C CA . GLU A 1 208 ? -6.492 13.699 -9.039 1.00 92.31 208 GLU A CA 1
ATOM 1682 C C . GLU A 1 208 ? -7.721 12.780 -9.029 1.00 92.31 208 GLU A C 1
ATOM 1684 O O . GLU A 1 208 ? -8.856 13.254 -9.084 1.00 92.31 208 GLU A O 1
ATOM 1689 N N . ASN A 1 209 ? -7.502 11.471 -8.890 1.00 93.94 209 ASN A N 1
ATOM 1690 C CA . ASN A 1 209 ? -8.554 10.453 -8.914 1.00 93.94 209 ASN A CA 1
ATOM 1691 C C . ASN A 1 209 ? -9.069 10.053 -7.522 1.00 93.94 209 ASN A C 1
ATOM 1693 O O . ASN A 1 209 ? -9.900 9.154 -7.395 1.00 93.94 209 ASN A O 1
ATOM 1697 N N . THR A 1 210 ? -8.615 10.721 -6.459 1.00 89.31 210 THR A N 1
ATOM 1698 C CA . THR A 1 210 ? -9.145 10.554 -5.099 1.00 89.31 210 THR A CA 1
ATOM 1699 C C . THR A 1 210 ? -9.856 11.820 -4.626 1.00 89.31 210 THR A C 1
ATOM 1701 O O . THR A 1 210 ? -9.685 12.913 -5.157 1.00 89.31 210 THR A O 1
ATOM 1704 N N . SER A 1 211 ? -10.727 11.696 -3.618 1.00 81.69 211 SER A N 1
ATOM 1705 C CA . SER A 1 211 ? -11.476 12.860 -3.122 1.00 81.69 211 SER A CA 1
ATOM 1706 C C . SER A 1 211 ? -10.547 13.929 -2.522 1.00 81.69 211 SER A C 1
ATOM 1708 O O . SER A 1 211 ? -9.564 13.593 -1.870 1.00 81.69 211 SER A O 1
ATOM 1710 N N . ASN A 1 212 ? -10.931 15.211 -2.591 1.00 72.06 212 ASN A N 1
ATOM 1711 C CA . ASN A 1 212 ? -10.153 16.358 -2.073 1.00 72.06 212 ASN A CA 1
ATOM 1712 C C . ASN A 1 212 ? -9.710 16.272 -0.591 1.00 72.06 212 ASN A C 1
ATOM 1714 O O . ASN A 1 212 ? -8.872 17.064 -0.143 1.00 72.06 212 ASN A O 1
ATOM 1718 N N . LYS A 1 213 ? -10.292 15.350 0.188 1.00 82.06 213 LYS A N 1
ATOM 1719 C CA . LYS A 1 213 ? -9.949 15.093 1.596 1.00 82.06 213 LYS A CA 1
ATOM 1720 C C . LYS A 1 213 ? -8.795 14.105 1.770 1.00 82.06 213 LYS A C 1
ATOM 1722 O O . LYS A 1 213 ? -8.272 14.009 2.873 1.00 82.06 213 LYS A O 1
ATOM 1727 N N . VAL A 1 214 ? -8.413 13.385 0.721 1.00 90.75 214 VAL A N 1
ATOM 1728 C CA . VAL A 1 214 ? -7.278 12.462 0.716 1.00 90.75 214 VAL A CA 1
ATOM 1729 C C . VAL A 1 214 ? -6.009 13.255 0.422 1.00 90.75 214 VAL A C 1
ATOM 1731 O O . VAL A 1 214 ? -6.006 14.173 -0.401 1.00 90.75 214 VAL A O 1
ATOM 1734 N N . LYS A 1 215 ? -4.932 12.951 1.145 1.00 91.06 215 LYS A N 1
ATOM 1735 C CA . LYS A 1 215 ? -3.610 13.536 0.921 1.00 91.06 215 LYS A CA 1
ATOM 1736 C C . LYS A 1 215 ? -2.553 12.450 0.950 1.00 91.06 215 LYS A C 1
ATOM 1738 O O . LYS A 1 215 ? -2.589 11.567 1.808 1.00 91.06 215 LYS A O 1
ATOM 1743 N N . CYS A 1 216 ? -1.592 12.576 0.048 1.00 91.81 216 CYS A N 1
ATOM 1744 C CA . CYS A 1 216 ? -0.354 11.823 0.103 1.00 91.81 216 CYS A CA 1
ATOM 1745 C C . CYS A 1 216 ? 0.445 12.207 1.363 1.00 91.81 216 CYS A C 1
ATOM 1747 O O . CYS A 1 216 ? 0.698 13.387 1.621 1.00 91.81 216 CYS A O 1
ATOM 1749 N N . VAL A 1 217 ? 0.817 11.204 2.154 1.00 89.56 217 VAL A N 1
ATOM 1750 C CA . VAL A 1 217 ? 1.681 11.309 3.340 1.00 89.56 217 VAL A CA 1
ATOM 1751 C C . VAL A 1 217 ? 2.986 10.540 3.176 1.00 89.56 217 VAL A C 1
ATOM 1753 O O . VAL A 1 217 ? 3.937 10.845 3.888 1.00 89.56 217 VAL A O 1
ATOM 1756 N N . VAL A 1 218 ? 3.049 9.587 2.238 1.00 91.31 218 VAL A N 1
ATOM 1757 C CA . VAL A 1 218 ? 4.262 8.845 1.868 1.00 91.31 218 VAL A CA 1
ATOM 1758 C C . VAL A 1 218 ? 4.388 8.811 0.353 1.00 91.31 218 VAL A C 1
ATOM 1760 O O . VAL A 1 218 ? 3.442 8.455 -0.335 1.00 91.31 218 VAL A O 1
ATOM 1763 N N . SER A 1 219 ? 5.557 9.167 -0.163 1.00 92.88 219 SER A N 1
ATOM 1764 C CA . SER A 1 219 ? 5.909 9.094 -1.577 1.00 92.88 219 SER A CA 1
ATOM 1765 C C . SER A 1 219 ? 7.406 8.840 -1.711 1.00 92.88 219 SER A C 1
ATOM 1767 O O . SER A 1 219 ? 8.226 9.758 -1.786 1.00 92.88 219 SER A O 1
ATOM 1769 N N . MET A 1 220 ? 7.787 7.569 -1.671 1.00 91.00 220 MET A N 1
ATOM 1770 C CA . MET A 1 220 ? 9.182 7.140 -1.608 1.00 91.00 220 MET A CA 1
ATOM 1771 C C . MET A 1 220 ? 9.538 6.248 -2.788 1.00 91.00 220 MET A C 1
ATOM 1773 O O . MET A 1 220 ? 8.775 5.360 -3.148 1.00 91.00 220 MET A O 1
ATOM 1777 N N . GLU A 1 221 ? 10.736 6.424 -3.329 1.00 91.00 221 GLU A N 1
ATOM 1778 C CA . GLU A 1 221 ? 11.364 5.482 -4.250 1.00 91.00 221 GLU A CA 1
ATOM 1779 C C . GLU A 1 221 ? 12.382 4.627 -3.527 1.00 91.00 221 GLU A C 1
ATOM 1781 O O . GLU A 1 221 ? 13.146 5.113 -2.705 1.00 91.00 221 GLU A O 1
ATOM 1786 N N . TYR A 1 222 ? 12.453 3.350 -3.849 1.00 88.00 222 TYR A N 1
ATOM 1787 C CA . TYR A 1 222 ? 13.413 2.471 -3.214 1.00 88.00 222 TYR A CA 1
ATOM 1788 C C . TYR A 1 222 ? 13.861 1.364 -4.156 1.00 88.00 222 TYR A C 1
ATOM 1790 O O . TYR A 1 222 ? 13.198 1.028 -5.135 1.00 88.00 222 TYR A O 1
ATOM 1798 N N . GLN A 1 223 ? 15.023 0.790 -3.868 1.00 85.56 223 GLN A N 1
ATOM 1799 C CA . GLN A 1 223 ? 15.622 -0.238 -4.703 1.00 85.56 223 GLN A CA 1
ATOM 1800 C C . GLN A 1 223 ? 15.332 -1.623 -4.117 1.00 85.56 223 GLN A C 1
ATOM 1802 O O . GLN A 1 223 ? 15.948 -2.052 -3.144 1.00 85.56 223 GLN A O 1
ATOM 1807 N N . ALA A 1 224 ? 14.411 -2.370 -4.725 1.00 81.44 224 ALA A N 1
ATOM 1808 C CA . ALA A 1 224 ? 14.168 -3.756 -4.359 1.00 81.44 224 ALA A CA 1
ATOM 1809 C C . ALA A 1 224 ? 15.071 -4.693 -5.180 1.00 81.44 224 ALA A C 1
ATOM 1811 O O . ALA A 1 224 ? 14.742 -5.058 -6.309 1.00 81.44 224 ALA A O 1
ATOM 1812 N N . GLN A 1 225 ? 16.205 -5.123 -4.613 1.00 79.94 225 GLN A N 1
ATOM 1813 C CA . GLN A 1 225 ? 17.226 -5.904 -5.327 1.00 79.94 225 GLN A CA 1
ATOM 1814 C C . GLN A 1 225 ? 17.737 -5.130 -6.558 1.00 79.94 225 GLN A C 1
ATOM 1816 O O . GLN A 1 225 ? 18.471 -4.159 -6.417 1.00 79.94 225 GLN A O 1
ATOM 1821 N N . LYS A 1 226 ? 17.339 -5.528 -7.773 1.00 78.25 226 LYS A N 1
ATOM 1822 C CA . LYS A 1 226 ? 17.690 -4.858 -9.039 1.00 78.25 226 LYS A CA 1
ATOM 1823 C C . LYS A 1 226 ? 16.518 -4.090 -9.665 1.00 78.25 226 LYS A C 1
ATOM 1825 O O . LYS A 1 226 ? 16.664 -3.581 -10.771 1.00 78.25 226 LYS A O 1
ATOM 1830 N N . THR A 1 227 ? 15.388 -3.981 -8.971 1.00 83.25 227 THR A N 1
ATOM 1831 C CA . THR A 1 227 ? 14.191 -3.310 -9.479 1.00 83.25 227 THR A CA 1
ATOM 1832 C C . THR A 1 227 ? 13.897 -2.044 -8.667 1.00 83.25 227 THR A C 1
ATOM 1834 O O . THR A 1 227 ? 13.701 -2.159 -7.456 1.00 83.25 227 THR A O 1
ATOM 1837 N N . PRO A 1 228 ? 13.833 -0.856 -9.294 1.00 88.69 228 PRO A N 1
ATOM 1838 C CA . PRO A 1 228 ? 13.331 0.341 -8.635 1.00 88.69 228 PRO A CA 1
ATOM 1839 C C . PRO A 1 228 ? 11.819 0.215 -8.408 1.00 88.69 228 PRO A C 1
ATOM 1841 O O . PRO A 1 228 ? 11.069 -0.254 -9.273 1.00 88.69 228 PRO A O 1
ATOM 1844 N N . MET A 1 229 ? 11.392 0.613 -7.221 1.00 92.00 229 MET A N 1
ATOM 1845 C CA . MET A 1 229 ? 10.034 0.496 -6.709 1.00 92.00 229 MET A CA 1
ATOM 1846 C C . MET A 1 229 ? 9.606 1.819 -6.084 1.00 92.00 229 MET A C 1
ATOM 1848 O O . MET A 1 229 ? 10.449 2.613 -5.669 1.00 92.00 229 MET A O 1
ATOM 1852 N N . MET A 1 230 ? 8.301 2.011 -5.956 1.00 94.12 230 MET A N 1
ATOM 1853 C CA . MET A 1 230 ? 7.712 3.126 -5.229 1.00 94.12 230 MET A CA 1
ATOM 1854 C C . MET A 1 230 ? 6.837 2.623 -4.086 1.00 94.12 230 MET A C 1
ATOM 1856 O O . MET A 1 230 ? 6.168 1.600 -4.223 1.00 94.12 230 MET A O 1
ATOM 1860 N N . LEU A 1 231 ? 6.824 3.359 -2.980 1.00 93.94 231 LEU A N 1
ATOM 1861 C CA . LEU A 1 231 ? 5.868 3.237 -1.888 1.00 93.94 231 LEU A CA 1
ATOM 1862 C C . LEU A 1 231 ? 5.103 4.555 -1.790 1.00 93.94 231 LEU A C 1
ATOM 1864 O O . LEU A 1 231 ? 5.689 5.597 -1.487 1.00 93.94 231 LEU A O 1
ATOM 1868 N N . LEU A 1 232 ? 3.797 4.490 -2.023 1.00 95.12 232 LEU A N 1
ATOM 1869 C CA . LEU A 1 232 ? 2.886 5.616 -1.873 1.00 95.12 232 LEU A CA 1
ATOM 1870 C C . LEU A 1 232 ? 1.945 5.350 -0.698 1.00 95.12 232 LEU A C 1
ATOM 1872 O O . LEU A 1 232 ? 1.509 4.218 -0.501 1.00 95.12 232 LEU A O 1
ATOM 1876 N N . GLY A 1 233 ? 1.632 6.377 0.083 1.00 94.50 233 GLY A N 1
ATOM 1877 C CA . GLY A 1 233 ? 0.754 6.298 1.245 1.00 94.50 233 GLY A CA 1
ATOM 1878 C C . GLY A 1 233 ? -0.159 7.509 1.308 1.00 94.50 233 GLY A C 1
ATOM 1879 O O . GLY A 1 233 ? 0.302 8.645 1.217 1.00 94.50 233 GLY A O 1
ATOM 1880 N N . PHE A 1 234 ? -1.449 7.265 1.491 1.00 94.50 234 PHE A N 1
ATOM 1881 C CA . PHE A 1 234 ? -2.513 8.255 1.433 1.00 94.50 234 PHE A CA 1
ATOM 1882 C C . PHE A 1 234 ? -3.392 8.164 2.672 1.00 94.50 234 PHE A C 1
ATOM 1884 O O . PHE A 1 234 ? -3.662 7.081 3.188 1.00 94.50 234 PHE A O 1
ATOM 1891 N N . THR A 1 235 ? -3.884 9.302 3.145 1.00 94.25 235 THR A N 1
ATOM 1892 C CA . THR A 1 235 ? -4.831 9.331 4.259 1.00 94.25 235 THR A CA 1
ATOM 1893 C C . THR A 1 235 ? -5.824 10.472 4.116 1.00 94.25 235 THR A C 1
ATOM 1895 O O . THR A 1 235 ? -5.506 11.534 3.579 1.00 94.25 235 THR A O 1
ATOM 1898 N N . ASN A 1 236 ? -7.037 10.254 4.616 1.00 93.69 236 ASN A N 1
ATOM 1899 C CA . ASN A 1 236 ? -8.027 11.305 4.849 1.00 93.69 236 ASN A CA 1
ATOM 1900 C C . ASN A 1 236 ? -8.186 11.647 6.341 1.00 93.69 236 ASN A C 1
ATOM 1902 O O . ASN A 1 236 ? -9.009 12.490 6.708 1.00 93.69 236 ASN A O 1
ATOM 1906 N N . SER A 1 237 ? -7.395 11.010 7.205 1.00 91.19 237 SER A N 1
ATOM 1907 C CA . SER A 1 237 ? -7.429 11.230 8.640 1.00 91.19 237 SER A CA 1
ATOM 1908 C C . SER A 1 237 ? -6.698 12.510 8.999 1.00 91.19 237 SER A C 1
ATOM 1910 O O . SER A 1 237 ? -5.481 12.625 8.861 1.00 91.19 237 SER A O 1
ATOM 1912 N N . ARG A 1 238 ? -7.439 13.493 9.516 1.00 87.44 238 ARG A N 1
ATOM 1913 C CA . ARG A 1 238 ? -6.843 14.747 9.987 1.00 87.44 238 ARG A CA 1
ATOM 1914 C C . ARG A 1 238 ? -5.814 14.508 11.089 1.00 87.44 238 ARG A C 1
ATOM 1916 O O . ARG A 1 238 ? -4.787 15.186 11.091 1.00 87.44 238 ARG A O 1
ATOM 1923 N N . ALA A 1 239 ? -6.104 13.568 11.993 1.00 85.62 239 ALA A N 1
ATOM 1924 C CA . ALA A 1 239 ? -5.186 13.191 13.054 1.00 85.62 239 ALA A CA 1
ATOM 1925 C C . ALA A 1 239 ? -3.855 12.783 12.432 1.00 85.62 239 ALA A C 1
ATOM 1927 O O . ALA A 1 239 ? -2.881 13.470 12.713 1.00 85.62 239 ALA A O 1
ATOM 1928 N N . GLU A 1 240 ? -3.857 11.810 11.506 1.00 85.75 240 GLU A N 1
ATOM 1929 C CA . GLU A 1 240 ? -2.662 11.331 10.793 1.00 85.75 240 GLU A CA 1
ATOM 1930 C C . GLU A 1 240 ? -1.940 12.426 10.006 1.00 85.75 240 GLU A C 1
ATOM 1932 O O . GLU A 1 240 ? -0.714 12.508 10.051 1.00 85.75 240 GLU A O 1
ATOM 1937 N N . LEU A 1 241 ? -2.664 13.328 9.341 1.00 86.06 241 LEU A N 1
ATOM 1938 C CA . LEU A 1 241 ? -2.049 14.434 8.599 1.00 86.06 241 LEU A CA 1
ATOM 1939 C C . LEU A 1 241 ? -1.265 15.392 9.499 1.00 86.06 241 LEU A C 1
ATOM 1941 O O . LEU A 1 241 ? -0.143 15.785 9.172 1.00 86.06 241 LEU A O 1
ATOM 1945 N N . GLU A 1 242 ? -1.841 15.793 10.632 1.00 82.75 242 GLU A N 1
ATOM 1946 C CA . GLU A 1 242 ? -1.141 16.622 11.623 1.00 82.75 242 GLU A CA 1
ATOM 1947 C C . GLU A 1 242 ? 0.024 15.860 12.251 1.00 82.75 242 GLU A C 1
ATOM 1949 O O . GLU A 1 242 ? 1.082 16.416 12.551 1.00 82.75 242 GLU A O 1
ATOM 1954 N N . ALA A 1 243 ? -0.186 14.566 12.416 1.00 78.44 243 ALA A N 1
ATOM 1955 C CA . ALA A 1 243 ? 0.753 13.637 12.965 1.00 78.44 243 ALA A CA 1
ATOM 1956 C C . ALA A 1 243 ? 2.026 13.521 12.109 1.00 78.44 243 ALA A C 1
ATOM 1958 O O . ALA A 1 243 ? 3.134 13.695 12.633 1.00 78.44 243 ALA A O 1
ATOM 1959 N N . VAL A 1 244 ? 1.900 13.187 10.824 1.00 76.94 244 VAL A N 1
ATOM 1960 C CA . VAL A 1 244 ? 3.037 12.971 9.914 1.00 76.94 244 VAL A CA 1
ATOM 1961 C C . VAL A 1 244 ? 3.916 14.218 9.853 1.00 76.94 244 VAL A C 1
ATOM 1963 O O . VAL A 1 244 ? 5.131 14.111 9.983 1.00 76.94 244 VAL A O 1
ATOM 1966 N N . ARG A 1 245 ? 3.312 15.414 9.828 1.00 73.06 245 ARG A N 1
ATOM 1967 C CA . ARG A 1 245 ? 4.033 16.702 9.872 1.00 73.06 245 ARG A CA 1
ATOM 1968 C C . ARG A 1 245 ? 4.942 16.876 11.094 1.00 73.06 245 ARG A C 1
ATOM 1970 O O . ARG A 1 245 ? 5.893 17.646 11.030 1.00 73.06 245 ARG A O 1
ATOM 1977 N N . ARG A 1 246 ? 4.629 16.213 12.213 1.00 71.38 246 ARG A N 1
ATOM 1978 C CA . ARG A 1 246 ? 5.365 16.310 13.487 1.00 71.38 246 ARG A CA 1
ATOM 1979 C C . ARG A 1 246 ? 6.344 15.165 13.721 1.00 71.38 246 ARG A C 1
ATOM 1981 O O . ARG A 1 246 ? 7.038 15.180 14.735 1.00 71.38 246 ARG A O 1
ATOM 1988 N N . MET A 1 247 ? 6.377 14.150 12.857 1.00 67.00 247 MET A N 1
ATOM 1989 C CA . MET A 1 247 ? 7.393 13.108 12.989 1.00 67.00 247 MET A CA 1
ATOM 1990 C C . MET A 1 247 ? 8.786 13.741 12.840 1.00 67.00 247 MET A C 1
ATOM 1992 O O . MET A 1 247 ? 8.931 14.714 12.105 1.00 67.00 247 MET A O 1
ATOM 1996 N N . PRO A 1 248 ? 9.831 13.220 13.506 1.00 54.91 248 PRO A N 1
ATOM 1997 C CA . PRO A 1 248 ? 11.211 13.674 13.285 1.00 54.91 248 PRO A CA 1
ATOM 1998 C C . PRO A 1 248 ? 11.667 13.468 11.827 1.00 54.91 248 PRO A C 1
ATOM 2000 O O . PRO A 1 248 ? 12.609 14.104 11.369 1.00 54.91 248 PRO A O 1
ATOM 2003 N N . PHE A 1 249 ? 10.929 12.643 11.080 1.00 54.78 249 PHE A N 1
ATOM 2004 C CA . PHE A 1 249 ? 10.981 12.473 9.630 1.00 54.78 249 PHE A CA 1
ATOM 2005 C C . PHE A 1 249 ? 9.902 13.299 8.899 1.00 54.78 249 PHE A C 1
ATOM 2007 O O . PHE A 1 249 ? 9.456 12.913 7.830 1.00 54.78 249 PHE A O 1
ATOM 2014 N N . GLY A 1 250 ? 9.407 14.393 9.478 1.00 45.03 250 GLY A N 1
ATOM 2015 C CA . GLY A 1 250 ? 8.230 15.148 9.018 1.00 45.03 250 GLY A CA 1
ATOM 2016 C C . GLY A 1 250 ? 8.354 15.811 7.636 1.00 45.03 250 GLY A C 1
ATOM 2017 O O . GLY A 1 250 ? 7.331 15.970 6.973 1.00 45.03 250 GLY A O 1
ATOM 2018 N N . PRO A 1 251 ? 9.570 16.137 7.151 1.00 44.03 251 PRO A N 1
ATOM 2019 C CA . PRO A 1 251 ? 9.850 16.402 5.732 1.00 44.03 251 PRO A CA 1
ATOM 2020 C C . PRO A 1 251 ? 10.248 15.147 4.921 1.00 44.03 251 PRO A C 1
ATOM 2022 O O . PRO A 1 251 ? 10.392 15.215 3.705 1.00 44.03 251 PRO A O 1
ATOM 2025 N N . CYS A 1 252 ? 10.443 14.004 5.577 1.00 48.09 252 CYS A N 1
ATOM 2026 C CA . CYS A 1 252 ? 11.130 12.804 5.087 1.00 48.09 252 CYS A CA 1
ATOM 2027 C C . CYS A 1 252 ? 10.216 11.584 4.891 1.00 48.09 252 CYS A C 1
ATOM 2029 O O . CYS A 1 252 ? 10.610 10.465 5.208 1.00 48.09 252 CYS A O 1
ATOM 2031 N N . LEU A 1 253 ? 9.026 11.755 4.321 1.00 64.94 253 LEU A N 1
ATOM 2032 C CA . LEU A 1 253 ? 8.371 10.635 3.626 1.00 64.94 253 LEU A CA 1
ATOM 2033 C C . LEU A 1 253 ? 8.243 10.901 2.130 1.00 64.94 253 LEU A C 1
ATOM 2035 O O . LEU A 1 253 ? 7.589 10.146 1.423 1.00 64.94 253 LEU A O 1
ATOM 2039 N N . ARG A 1 254 ? 8.905 11.954 1.640 1.00 78.75 254 ARG A N 1
ATOM 2040 C CA . ARG A 1 254 ? 9.232 12.103 0.231 1.00 78.75 254 ARG A CA 1
ATOM 2041 C C . ARG A 1 254 ? 10.694 11.756 0.024 1.00 78.75 254 ARG A C 1
ATOM 2043 O O . ARG A 1 254 ? 11.567 12.372 0.627 1.00 78.75 254 ARG A O 1
ATOM 2050 N N . TYR A 1 255 ? 10.953 10.750 -0.797 1.00 81.19 255 TYR A N 1
ATOM 2051 C CA . TYR A 1 255 ? 12.307 10.316 -1.120 1.00 81.19 255 TYR A CA 1
ATOM 2052 C C . TYR A 1 255 ? 12.357 9.851 -2.575 1.00 81.19 255 TYR A C 1
ATOM 2054 O O . TYR A 1 255 ? 11.465 9.143 -3.041 1.00 81.19 255 TYR A O 1
ATOM 2062 N N . ARG A 1 256 ? 13.389 10.270 -3.304 1.00 85.62 256 ARG A N 1
ATOM 2063 C CA . ARG A 1 256 ? 13.696 9.810 -4.662 1.00 85.62 256 ARG A CA 1
ATOM 2064 C C . ARG A 1 256 ? 15.067 9.148 -4.624 1.00 85.62 256 ARG A C 1
ATOM 2066 O O . ARG A 1 256 ? 15.934 9.578 -3.861 1.00 85.62 256 ARG A O 1
ATOM 2073 N N . LEU A 1 257 ? 15.266 8.102 -5.422 1.00 76.12 257 LEU A N 1
ATOM 2074 C CA . LEU A 1 257 ? 16.580 7.466 -5.508 1.00 76.12 257 LEU A CA 1
ATOM 2075 C C . LEU A 1 257 ? 17.584 8.465 -6.093 1.00 76.12 257 LEU A C 1
ATOM 2077 O O . LEU A 1 257 ? 17.325 9.064 -7.138 1.00 76.12 257 LEU A O 1
ATOM 2081 N N . ASN A 1 258 ? 18.738 8.619 -5.439 1.00 71.94 258 ASN A N 1
ATOM 2082 C CA . ASN A 1 258 ? 19.842 9.376 -6.017 1.00 71.94 258 ASN A CA 1
ATOM 2083 C C . ASN A 1 258 ? 20.430 8.562 -7.180 1.00 71.94 258 ASN A C 1
ATOM 2085 O O . ASN A 1 258 ? 20.988 7.482 -6.976 1.00 71.94 258 ASN A O 1
ATOM 2089 N N . ARG A 1 259 ? 20.267 9.081 -8.398 1.00 69.31 259 ARG A N 1
ATOM 2090 C CA . ARG A 1 259 ? 20.714 8.452 -9.646 1.00 69.31 259 ARG A CA 1
ATOM 2091 C C . ARG A 1 259 ? 22.037 9.045 -10.164 1.00 69.31 259 ARG A C 1
ATOM 2093 O O . ARG A 1 259 ? 22.578 8.519 -11.129 1.00 69.31 259 ARG A O 1
ATOM 2100 N N . ASP A 1 260 ? 22.604 10.042 -9.472 1.00 61.81 260 ASP A N 1
ATOM 2101 C CA . ASP A 1 260 ? 23.882 10.700 -9.807 1.00 61.81 260 ASP A CA 1
ATOM 2102 C C . ASP A 1 260 ? 25.110 9.881 -9.391 1.00 61.81 260 ASP A C 1
ATOM 2104 O O . ASP A 1 260 ? 26.250 10.253 -9.671 1.00 61.81 260 ASP A O 1
ATOM 2108 N N . THR A 1 261 ? 24.907 8.751 -8.709 1.00 45.00 261 THR A N 1
ATOM 2109 C CA . THR A 1 261 ? 26.009 7.836 -8.415 1.00 45.00 261 THR A CA 1
ATOM 2110 C C . THR A 1 261 ? 26.315 7.063 -9.696 1.00 45.00 261 THR A C 1
ATOM 2112 O O . THR A 1 261 ? 25.465 6.272 -10.117 1.00 45.00 261 THR A O 1
ATOM 2115 N N . PRO A 1 262 ? 27.485 7.252 -10.340 1.00 41.16 262 PRO A N 1
ATOM 2116 C CA . PRO A 1 262 ? 27.814 6.509 -11.544 1.00 41.16 262 PRO A CA 1
ATOM 2117 C C . PRO A 1 262 ? 27.718 5.024 -11.216 1.00 41.16 262 PRO A C 1
ATOM 2119 O O . PRO A 1 262 ? 28.400 4.530 -10.313 1.00 41.16 262 PRO A O 1
ATOM 2122 N N . ALA A 1 263 ? 26.831 4.320 -11.925 1.00 46.22 263 ALA A N 1
ATOM 2123 C CA . ALA A 1 263 ? 26.762 2.875 -11.841 1.00 46.22 263 ALA A CA 1
ATOM 2124 C C . ALA A 1 263 ? 28.189 2.353 -12.026 1.00 46.22 263 ALA A C 1
ATOM 2126 O O . ALA A 1 263 ? 28.845 2.717 -13.008 1.00 46.22 263 ALA A O 1
ATOM 2127 N N . ALA A 1 264 ? 28.685 1.559 -11.067 1.00 40.50 264 ALA A N 1
ATOM 2128 C CA . ALA A 1 264 ? 29.959 0.867 -11.219 1.00 40.50 264 ALA A CA 1
ATOM 2129 C C . ALA A 1 264 ? 29.973 0.282 -12.630 1.00 40.50 264 ALA A C 1
ATOM 2131 O O . ALA A 1 264 ? 29.018 -0.422 -12.979 1.00 40.50 264 ALA A O 1
ATOM 2132 N N . GLN A 1 265 ? 30.966 0.684 -13.440 1.00 34.28 265 GLN A N 1
ATOM 2133 C CA . GLN A 1 265 ? 30.985 0.399 -14.873 1.00 34.28 265 GLN A CA 1
ATOM 2134 C C . GLN A 1 265 ? 30.514 -1.038 -15.084 1.00 34.28 265 GLN A C 1
ATOM 2136 O O . GLN A 1 265 ? 31.116 -1.943 -14.494 1.00 34.28 265 GLN A O 1
ATOM 2141 N N . PRO A 1 266 ? 29.427 -1.272 -15.843 1.00 41.12 266 PRO A N 1
ATOM 2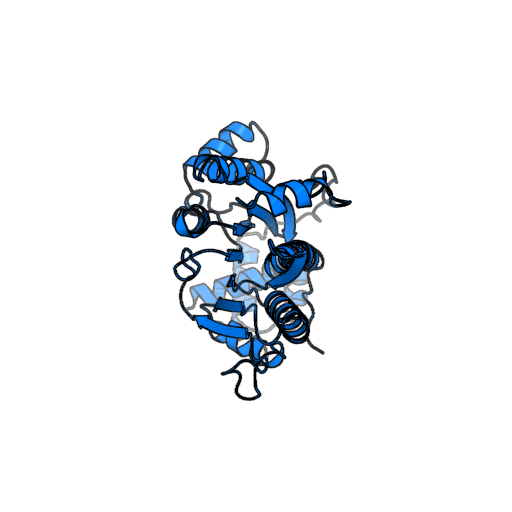142 C CA . PRO A 1 266 ? 29.020 -2.628 -16.133 1.00 41.12 266 PRO A CA 1
ATOM 2143 C C . PRO A 1 266 ? 30.221 -3.282 -16.803 1.00 41.12 266 PRO A C 1
ATOM 2145 O O . PRO A 1 266 ? 30.615 -2.884 -17.898 1.00 41.12 266 PRO A O 1
ATOM 2148 N N . SER A 1 267 ? 30.840 -4.238 -16.103 1.00 43.91 267 SER A N 1
ATOM 2149 C CA . SER A 1 267 ? 31.888 -5.098 -16.641 1.00 43.91 267 SER A CA 1
ATOM 2150 C C . SER A 1 267 ? 31.444 -5.503 -18.035 1.00 43.91 267 SER A C 1
ATOM 2152 O O . SER A 1 267 ? 30.377 -6.109 -18.142 1.00 43.91 267 SER A O 1
ATOM 2154 N N . VAL A 1 268 ? 32.189 -5.077 -19.059 1.00 42.88 268 VAL A N 1
ATOM 2155 C CA . VAL A 1 268 ? 31.794 -5.103 -20.472 1.00 42.88 268 VAL A CA 1
ATOM 2156 C C . VAL A 1 268 ? 31.031 -6.391 -20.777 1.00 42.88 268 VAL A C 1
ATOM 2158 O O . VAL A 1 268 ? 31.610 -7.471 -20.890 1.00 42.88 268 VAL A O 1
ATOM 2161 N N . ILE A 1 269 ? 29.701 -6.289 -20.826 1.00 51.75 269 ILE A N 1
ATOM 2162 C CA . ILE A 1 269 ? 28.832 -7.436 -21.051 1.00 51.75 269 ILE A CA 1
ATOM 2163 C C . ILE A 1 269 ? 28.926 -7.722 -22.545 1.00 51.75 269 ILE A C 1
ATOM 2165 O O . ILE A 1 269 ? 28.231 -7.089 -23.334 1.00 51.75 269 ILE A O 1
ATOM 2169 N N . LYS A 1 270 ? 29.768 -8.677 -22.952 1.00 57.72 270 LYS A N 1
ATOM 2170 C CA . LYS A 1 270 ? 29.693 -9.206 -24.317 1.00 57.72 270 LYS A CA 1
ATOM 2171 C C . LYS A 1 270 ? 28.300 -9.808 -24.521 1.00 57.72 270 LYS A C 1
ATOM 2173 O O . LYS A 1 270 ? 27.827 -10.645 -23.739 1.00 57.72 270 LYS A O 1
ATOM 2178 N N . GLU A 1 271 ? 27.595 -9.340 -25.544 1.00 64.75 271 GLU A N 1
ATOM 2179 C CA . GLU A 1 271 ? 26.433 -10.060 -26.046 1.00 64.75 271 GLU A CA 1
ATOM 2180 C C . GLU A 1 271 ? 26.886 -11.421 -26.579 1.00 64.75 271 GLU A C 1
ATOM 2182 O O . GLU A 1 271 ? 27.940 -11.542 -27.204 1.00 64.75 271 GLU A O 1
ATOM 2187 N N . LEU A 1 272 ? 26.102 -12.464 -26.295 1.00 74.94 272 LEU A N 1
ATOM 2188 C CA . LEU A 1 272 ? 26.335 -13.770 -26.900 1.00 74.94 272 LEU A CA 1
ATOM 2189 C C . LEU A 1 272 ? 26.077 -13.646 -28.398 1.00 74.94 272 LEU A C 1
ATOM 2191 O O . LEU A 1 272 ? 24.975 -13.260 -28.799 1.00 74.94 272 LEU A O 1
ATOM 2195 N N . THR A 1 273 ? 27.058 -14.040 -29.203 1.00 82.44 273 THR A N 1
ATOM 2196 C CA . THR A 1 273 ? 26.847 -14.288 -30.629 1.00 82.44 273 THR A CA 1
ATOM 2197 C C . THR A 1 273 ? 25.745 -15.334 -30.813 1.00 82.44 273 THR A C 1
ATOM 2199 O O . THR A 1 273 ? 25.511 -16.173 -29.938 1.00 82.44 273 THR A O 1
ATOM 2202 N N . THR A 1 274 ? 25.057 -15.303 -31.954 1.00 80.25 274 THR A N 1
ATOM 2203 C CA . THR A 1 274 ? 24.010 -16.282 -32.290 1.00 80.25 274 THR A CA 1
ATOM 2204 C C . THR A 1 274 ? 24.519 -17.721 -32.169 1.00 80.25 274 THR A C 1
ATOM 2206 O O . THR A 1 274 ? 23.833 -18.570 -31.609 1.00 80.25 274 THR A O 1
ATOM 2209 N N . GLU A 1 275 ? 25.758 -17.970 -32.595 1.00 84.75 275 GLU A N 1
ATOM 2210 C CA . GLU A 1 275 ? 26.432 -19.267 -32.472 1.00 84.75 275 GL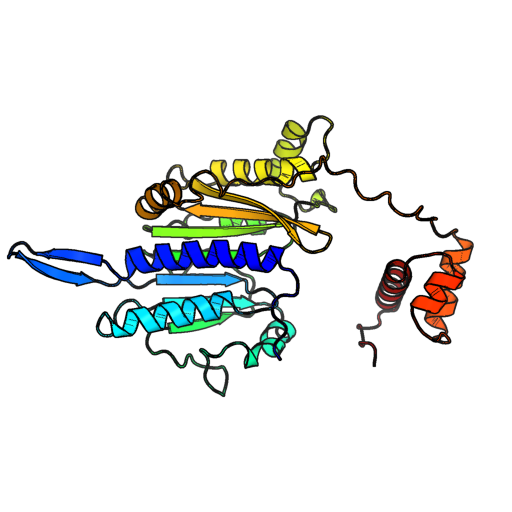U A CA 1
ATOM 2211 C C . GLU A 1 275 ? 26.579 -19.706 -31.010 1.00 84.75 275 GLU A C 1
ATOM 2213 O O . GLU A 1 275 ? 26.198 -20.821 -30.652 1.00 84.75 275 GLU A O 1
ATOM 2218 N N . ASN A 1 276 ? 27.048 -18.811 -30.136 1.00 86.00 276 ASN A N 1
ATOM 2219 C CA . ASN A 1 276 ? 27.207 -19.122 -28.719 1.00 86.00 276 ASN A CA 1
ATOM 2220 C C . ASN A 1 276 ? 25.863 -19.290 -27.998 1.00 86.00 276 ASN A C 1
ATOM 2222 O O . ASN A 1 276 ? 25.793 -20.065 -27.049 1.00 86.00 276 ASN A O 1
ATOM 2226 N N . LYS A 1 277 ? 24.790 -18.616 -28.442 1.00 86.56 277 LYS A N 1
ATOM 2227 C CA . LYS A 1 277 ? 23.431 -18.858 -27.919 1.00 86.56 277 LYS A CA 1
ATOM 2228 C C . LYS A 1 277 ? 22.978 -20.285 -28.222 1.00 86.56 277 LYS A C 1
ATOM 2230 O O . LYS A 1 277 ? 22.582 -20.995 -27.305 1.00 86.56 277 LYS A O 1
ATOM 2235 N N . VAL A 1 278 ? 23.105 -20.725 -29.477 1.00 87.12 278 VAL A N 1
ATOM 2236 C CA . VAL A 1 278 ? 22.729 -22.088 -29.892 1.00 87.12 278 VAL A CA 1
ATOM 2237 C C . VAL A 1 278 ? 23.576 -23.139 -29.168 1.00 87.12 278 VAL A C 1
ATOM 2239 O O . VAL A 1 278 ? 23.047 -24.138 -28.684 1.00 87.12 278 VAL A O 1
ATOM 2242 N N . ALA A 1 279 ? 24.883 -22.904 -29.038 1.00 89.38 279 ALA A N 1
ATOM 2243 C CA . ALA A 1 279 ? 25.774 -23.807 -28.316 1.00 89.38 279 ALA A CA 1
ATOM 2244 C C . ALA A 1 279 ? 25.420 -23.900 -26.820 1.00 89.38 279 ALA A C 1
ATOM 2246 O O . ALA A 1 279 ? 25.332 -25.005 -26.288 1.00 89.38 279 ALA A O 1
ATOM 2247 N N . LEU A 1 280 ? 25.156 -22.765 -26.162 1.00 91.56 280 LEU A N 1
ATOM 2248 C CA . LEU A 1 280 ? 24.716 -22.727 -24.765 1.00 91.56 280 LEU A CA 1
ATOM 2249 C C . LEU A 1 280 ? 23.389 -23.472 -24.573 1.00 91.56 280 LEU A C 1
ATOM 2251 O O . LEU A 1 280 ? 23.235 -24.207 -23.600 1.00 91.56 280 LEU A O 1
ATOM 2255 N N . GLU A 1 281 ? 22.435 -23.316 -25.492 1.00 91.50 281 GLU A N 1
ATOM 2256 C CA . GLU A 1 281 ? 21.170 -24.052 -25.438 1.00 91.50 281 GLU A CA 1
ATOM 2257 C C . GLU A 1 281 ? 21.380 -25.568 -25.536 1.00 91.50 281 GLU A C 1
ATOM 2259 O O . GLU A 1 281 ? 20.768 -26.321 -24.778 1.00 91.50 281 GLU A O 1
ATOM 2264 N N . ASN A 1 282 ? 22.269 -26.023 -26.421 1.00 90.56 282 ASN A N 1
ATOM 2265 C CA . ASN A 1 282 ? 22.603 -27.441 -26.561 1.00 90.56 282 ASN A CA 1
ATOM 2266 C C . ASN A 1 282 ? 23.277 -28.004 -25.303 1.00 90.56 282 ASN A C 1
ATOM 2268 O O . ASN A 1 282 ? 22.900 -29.082 -24.838 1.00 90.56 282 ASN A O 1
ATOM 2272 N N . ASP A 1 283 ? 24.216 -27.265 -24.710 1.00 90.94 283 ASP A N 1
ATOM 2273 C CA . ASP A 1 283 ? 24.860 -27.649 -23.450 1.00 90.94 283 ASP A CA 1
ATOM 2274 C C . ASP A 1 283 ? 23.837 -27.758 -22.309 1.00 90.94 283 ASP A C 1
ATOM 2276 O O . ASP A 1 283 ? 23.818 -28.757 -21.584 1.00 90.94 283 ASP A O 1
ATOM 2280 N N . LEU A 1 284 ? 22.929 -26.782 -22.190 1.00 91.00 284 LEU A N 1
ATOM 2281 C CA . LEU A 1 284 ? 21.863 -26.787 -21.185 1.00 91.00 284 LEU A CA 1
ATOM 2282 C C . LEU A 1 284 ? 20.888 -27.959 -21.379 1.00 91.00 284 LEU A C 1
ATOM 2284 O O . LEU A 1 284 ? 20.529 -28.617 -20.400 1.00 91.00 284 LEU A O 1
ATOM 2288 N N . ARG A 1 285 ? 20.512 -28.277 -22.626 1.00 88.69 285 ARG A N 1
ATOM 2289 C CA . ARG A 1 285 ? 19.692 -29.457 -22.966 1.00 88.69 285 ARG A CA 1
ATOM 2290 C C . ARG A 1 285 ? 20.401 -30.767 -22.632 1.00 88.69 285 ARG A C 1
ATOM 2292 O O . ARG A 1 285 ? 19.756 -31.715 -22.189 1.00 88.69 285 ARG A O 1
ATOM 2299 N N . SER A 1 286 ? 21.719 -30.825 -22.832 1.00 87.69 286 SER A N 1
ATOM 2300 C CA . SER A 1 286 ? 22.513 -32.035 -22.599 1.00 87.69 286 SER A CA 1
ATOM 2301 C C . SER A 1 286 ? 22.601 -32.424 -21.120 1.00 87.69 286 SER A C 1
ATOM 2303 O O . SER A 1 286 ? 22.817 -33.598 -20.818 1.00 87.69 286 SER A O 1
ATOM 2305 N N . LYS A 1 287 ? 22.448 -31.450 -20.206 1.00 81.50 287 LYS A N 1
ATOM 2306 C CA . LYS A 1 287 ? 22.633 -31.594 -18.749 1.00 81.50 287 LYS A CA 1
ATOM 2307 C C . LYS A 1 287 ? 24.017 -32.127 -18.338 1.00 81.50 287 LYS A C 1
ATOM 2309 O O . LYS A 1 287 ? 24.175 -32.633 -17.231 1.00 81.50 287 LYS A O 1
ATOM 2314 N N . LYS A 1 288 ? 25.025 -32.017 -19.210 1.00 82.38 288 LYS A N 1
ATOM 2315 C CA . LYS A 1 288 ? 26.405 -32.468 -18.969 1.00 82.38 288 LYS A CA 1
ATOM 2316 C C . LYS A 1 288 ? 27.317 -31.287 -18.627 1.00 82.38 288 LYS A C 1
ATOM 2318 O O . LYS A 1 288 ? 28.215 -30.958 -19.391 1.00 82.38 288 LYS A O 1
ATOM 2323 N N . PHE A 1 289 ? 27.060 -30.642 -17.494 1.00 86.44 289 PHE A N 1
ATOM 2324 C CA . PHE A 1 289 ? 27.879 -29.549 -16.963 1.00 86.44 289 PHE A CA 1
ATOM 2325 C C . PHE A 1 289 ? 27.875 -29.599 -15.427 1.00 86.44 289 PHE A C 1
ATOM 2327 O O . PHE A 1 289 ? 26.883 -29.996 -14.818 1.00 86.44 289 PHE A O 1
ATOM 2334 N N . GLY A 1 290 ? 28.978 -29.206 -14.793 1.00 76.62 290 GLY A N 1
ATOM 2335 C CA . GLY A 1 290 ? 29.182 -29.220 -13.341 1.00 76.62 290 GLY A CA 1
ATOM 2336 C C . GLY A 1 290 ? 28.497 -28.073 -12.591 1.00 76.62 290 GLY A C 1
ATOM 2337 O O . GLY A 1 290 ? 28.355 -28.127 -11.373 1.00 76.62 290 GLY A O 1
ATOM 2338 N N . GLY A 1 291 ? 28.033 -27.040 -13.299 1.00 80.75 291 GLY A N 1
ATOM 2339 C CA . GLY A 1 291 ? 27.166 -25.998 -12.746 1.00 80.75 291 GLY A CA 1
ATOM 2340 C C . GLY A 1 291 ? 27.106 -24.722 -13.596 1.00 80.75 291 GLY A C 1
ATOM 2341 O O . GLY A 1 291 ? 27.849 -24.585 -14.569 1.00 80.75 291 GLY A O 1
ATOM 2342 N N . PRO A 1 292 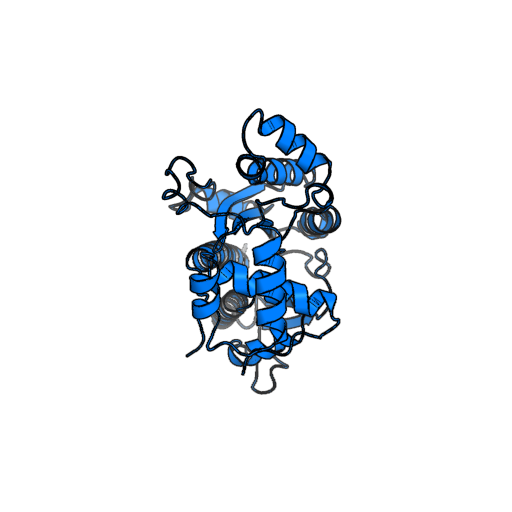? 26.259 -23.737 -13.233 1.00 81.19 292 PRO A N 1
ATOM 2343 C CA . PRO A 1 292 ? 26.087 -22.502 -14.008 1.00 81.19 292 PRO A CA 1
ATOM 2344 C C . PRO A 1 292 ? 27.368 -21.675 -14.189 1.00 81.19 292 PRO A C 1
ATOM 2346 O O . PRO A 1 292 ? 27.457 -20.885 -15.125 1.00 81.19 292 PRO A O 1
ATOM 2349 N N . ARG A 1 293 ? 28.351 -21.841 -13.295 1.00 85.56 293 ARG A N 1
ATOM 2350 C CA . ARG A 1 293 ? 29.643 -21.145 -13.346 1.00 85.56 293 ARG A CA 1
ATOM 2351 C C . ARG A 1 293 ? 30.540 -21.648 -14.479 1.00 85.56 293 ARG A C 1
ATOM 2353 O O . ARG A 1 293 ? 31.149 -20.831 -15.154 1.00 85.56 293 ARG A O 1
ATOM 2360 N N . GLU A 1 294 ? 30.546 -22.953 -14.736 1.00 89.94 294 GLU A N 1
ATOM 2361 C CA . GLU A 1 294 ? 31.309 -23.554 -15.837 1.00 89.94 294 GLU A CA 1
ATOM 2362 C C . GLU A 1 294 ? 30.836 -23.015 -17.192 1.00 89.94 294 GLU A C 1
ATOM 2364 O O . GLU A 1 294 ? 31.635 -22.569 -18.011 1.00 89.94 294 GLU A O 1
ATOM 2369 N N . LEU A 1 295 ? 29.516 -22.973 -17.403 1.00 90.62 295 LEU A N 1
ATOM 2370 C CA . LEU A 1 295 ? 28.933 -22.424 -18.629 1.00 90.62 295 LEU A CA 1
ATOM 2371 C C . LEU A 1 295 ? 29.144 -20.906 -18.731 1.00 90.62 295 LEU A C 1
ATOM 2373 O O . LEU A 1 295 ? 29.393 -20.384 -19.815 1.00 90.62 295 LEU A O 1
ATOM 2377 N N . ALA A 1 296 ? 29.075 -20.188 -17.608 1.00 86.56 296 ALA A N 1
ATOM 2378 C CA . ALA A 1 296 ? 29.358 -18.757 -17.566 1.00 86.56 296 ALA A CA 1
ATOM 2379 C C . ALA A 1 296 ? 30.792 -18.448 -18.033 1.00 86.56 296 ALA A C 1
ATOM 2381 O O . ALA A 1 296 ? 30.989 -17.569 -18.871 1.00 86.56 296 ALA A O 1
ATOM 2382 N N . GLU A 1 297 ? 31.771 -19.219 -17.559 1.00 86.56 297 GLU A N 1
ATOM 2383 C CA . GLU A 1 297 ? 33.173 -19.106 -17.965 1.00 86.56 297 GLU A CA 1
ATOM 2384 C C . GLU A 1 297 ? 33.363 -19.515 -19.437 1.00 86.56 297 GLU A C 1
ATOM 2386 O O . GLU A 1 297 ? 33.911 -18.734 -20.218 1.00 86.56 297 GLU A O 1
ATOM 2391 N N . LYS A 1 298 ? 32.814 -20.668 -19.855 1.00 89.25 298 LYS A N 1
ATOM 2392 C CA . LYS A 1 298 ? 32.897 -21.185 -21.236 1.00 89.25 298 LYS A CA 1
ATOM 2393 C C . LYS A 1 298 ? 32.402 -20.183 -22.279 1.00 89.25 298 LYS A C 1
ATOM 2395 O O . LYS A 1 298 ? 33.019 -20.028 -23.330 1.00 89.25 298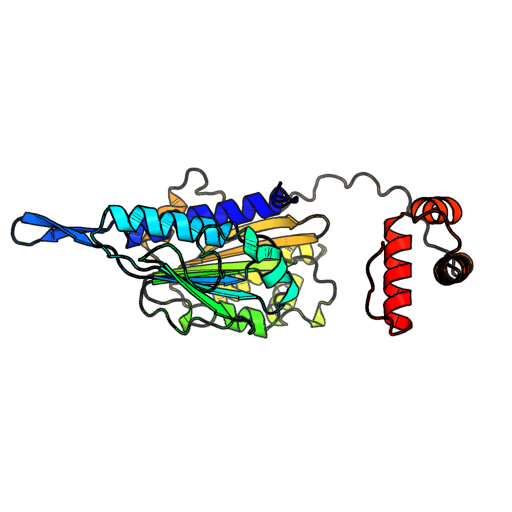 LYS A O 1
ATOM 2400 N N . TYR A 1 299 ? 31.300 -19.495 -21.988 1.00 88.38 299 TYR A N 1
ATOM 2401 C CA . TYR A 1 299 ? 30.673 -18.556 -22.919 1.00 88.38 299 TYR A CA 1
ATOM 2402 C C . TYR A 1 299 ? 30.983 -17.085 -22.623 1.00 88.38 299 TYR A C 1
ATOM 2404 O O . TYR A 1 299 ? 30.444 -16.208 -23.298 1.00 88.38 299 TYR A O 1
ATOM 2412 N N . SER A 1 300 ? 31.855 -16.799 -21.647 1.00 85.00 300 SER A N 1
ATOM 2413 C CA . SER A 1 300 ? 32.190 -15.431 -21.220 1.00 85.00 300 SER A CA 1
ATOM 2414 C C . SER A 1 300 ? 30.949 -14.582 -20.899 1.00 85.00 300 SER A C 1
ATOM 2416 O O . SER A 1 300 ? 30.823 -13.431 -21.322 1.00 85.00 300 SER A O 1
ATOM 2418 N N . ILE A 1 301 ? 30.006 -15.164 -20.156 1.00 83.12 301 ILE A N 1
ATOM 2419 C CA . ILE A 1 301 ? 28.754 -14.535 -19.717 1.00 83.12 301 ILE A CA 1
ATOM 2420 C C . ILE A 1 301 ? 28.588 -14.634 -18.204 1.00 83.12 301 ILE A C 1
ATOM 2422 O O . ILE A 1 301 ? 29.319 -15.335 -17.521 1.00 83.12 301 ILE A O 1
ATOM 2426 N N . THR A 1 302 ? 27.587 -13.950 -17.654 1.00 79.75 302 THR A N 1
ATOM 2427 C CA . THR A 1 302 ? 27.250 -14.090 -16.235 1.00 79.75 302 THR A CA 1
ATOM 2428 C C . THR A 1 302 ? 26.463 -15.375 -15.976 1.00 79.75 302 THR A C 1
ATOM 2430 O O . THR A 1 302 ? 25.659 -15.814 -16.802 1.00 79.75 302 THR A O 1
ATOM 2433 N N . THR A 1 303 ? 26.603 -15.930 -14.772 1.00 82.56 303 THR A N 1
ATOM 2434 C CA . THR A 1 303 ? 25.768 -17.045 -14.283 1.00 82.56 303 THR A CA 1
ATOM 2435 C C . THR A 1 303 ? 24.271 -16.723 -14.359 1.00 82.56 303 THR A C 1
ATOM 2437 O O . THR A 1 303 ? 23.454 -17.601 -14.632 1.00 82.56 303 THR A O 1
ATOM 2440 N N . GLN A 1 304 ? 23.903 -15.445 -14.212 1.00 76.81 304 GLN A N 1
ATOM 2441 C CA . GLN A 1 304 ? 22.533 -14.963 -14.389 1.00 76.81 304 GLN A CA 1
ATOM 2442 C C . GLN A 1 304 ? 22.018 -15.174 -15.826 1.00 76.81 304 GLN A C 1
ATOM 2444 O O . GLN A 1 304 ? 20.868 -15.575 -15.999 1.00 76.81 304 GLN A O 1
ATOM 2449 N N . LYS A 1 305 ? 22.845 -14.947 -16.860 1.00 80.81 305 LYS A N 1
ATOM 2450 C CA . LYS A 1 305 ? 22.467 -15.207 -18.263 1.00 80.81 305 LYS A CA 1
ATOM 2451 C C . LYS A 1 305 ? 22.299 -16.704 -18.545 1.00 80.81 305 LYS A C 1
ATOM 2453 O O . LYS A 1 305 ? 21.377 -17.074 -19.271 1.00 80.81 305 LYS A O 1
ATOM 2458 N N . VAL A 1 306 ? 23.126 -17.556 -17.935 1.00 87.50 306 VAL A N 1
ATOM 2459 C CA . VAL A 1 306 ? 22.963 -19.022 -18.000 1.00 87.50 306 VAL A CA 1
ATOM 2460 C C . VAL A 1 306 ? 21.604 -19.427 -17.415 1.00 87.50 306 VAL A C 1
ATOM 2462 O O . VAL A 1 306 ? 20.819 -20.097 -18.085 1.00 87.50 306 VAL A O 1
ATOM 2465 N N . GLY A 1 307 ? 21.274 -18.941 -16.212 1.00 82.06 307 GLY A N 1
ATOM 2466 C CA . GLY A 1 307 ? 19.992 -19.224 -15.556 1.00 82.06 307 GLY A CA 1
ATOM 2467 C C . GLY A 1 307 ? 18.772 -18.690 -16.319 1.00 82.06 307 GLY A C 1
ATOM 2468 O O . GLY A 1 307 ? 17.756 -19.379 -16.427 1.00 82.06 307 GLY A O 1
ATOM 2469 N N . ALA A 1 308 ? 18.873 -17.494 -16.906 1.00 80.00 308 ALA A N 1
ATOM 2470 C CA . ALA A 1 308 ? 17.814 -16.928 -17.742 1.00 80.00 308 ALA A CA 1
ATOM 2471 C C . ALA A 1 308 ? 17.564 -17.768 -19.008 1.00 80.00 308 ALA A C 1
ATOM 2473 O O . ALA A 1 308 ? 16.410 -18.032 -19.345 1.00 80.00 308 ALA A O 1
ATOM 2474 N N . THR A 1 309 ? 18.631 -18.235 -19.667 1.00 85.50 309 THR A N 1
ATOM 2475 C CA . THR A 1 309 ? 18.544 -19.095 -20.863 1.00 85.50 309 THR A CA 1
ATOM 2476 C C . THR A 1 309 ? 17.906 -20.439 -20.523 1.00 85.50 309 THR A C 1
ATOM 2478 O O . THR A 1 309 ? 17.000 -20.888 -21.221 1.00 85.50 309 THR A O 1
ATOM 2481 N N . LEU A 1 310 ? 18.294 -21.044 -19.398 1.00 86.25 310 LEU A N 1
ATOM 2482 C CA . LEU A 1 310 ? 17.682 -22.283 -18.924 1.00 86.25 310 LEU A CA 1
ATOM 2483 C C . LEU A 1 310 ? 16.190 -22.110 -18.601 1.00 86.25 310 LEU A C 1
ATOM 2485 O O . LEU A 1 310 ? 15.366 -22.934 -18.989 1.00 86.25 310 LEU A O 1
ATOM 2489 N N . THR A 1 311 ? 15.825 -21.015 -17.932 1.00 78.25 311 THR A N 1
ATOM 2490 C CA . THR A 1 311 ? 14.421 -20.702 -17.619 1.00 78.25 311 THR A CA 1
ATOM 2491 C C . THR A 1 311 ? 13.594 -20.541 -18.895 1.00 78.25 311 THR A C 1
ATOM 2493 O O . THR A 1 311 ? 12.458 -21.009 -18.969 1.00 78.25 311 THR A O 1
ATOM 2496 N N . TRP A 1 312 ? 14.159 -19.891 -19.914 1.00 80.88 312 TRP A N 1
ATOM 2497 C CA . TRP A 1 312 ? 13.517 -19.746 -21.217 1.00 80.88 312 TRP A CA 1
ATOM 2498 C C . TRP A 1 312 ? 13.341 -21.094 -21.933 1.00 80.88 312 TRP A C 1
ATOM 2500 O O . TRP A 1 312 ? 12.249 -21.359 -22.434 1.00 80.88 312 TRP A O 1
ATOM 2510 N N . LEU A 1 313 ? 14.354 -21.971 -21.912 1.00 83.19 313 LEU A N 1
ATOM 2511 C CA . LEU A 1 313 ? 14.263 -23.328 -22.470 1.00 83.19 313 LEU A CA 1
ATOM 2512 C C . LEU A 1 313 ? 13.148 -24.142 -21.807 1.00 83.19 313 LEU A C 1
ATOM 2514 O O . LEU A 1 313 ? 12.305 -24.702 -22.505 1.00 83.19 313 LEU A O 1
ATOM 2518 N N . HIS A 1 314 ? 13.070 -24.127 -20.473 1.00 79.00 314 HIS A N 1
ATOM 2519 C CA . HIS A 1 314 ? 12.000 -24.810 -19.739 1.00 79.00 314 HIS A CA 1
ATOM 2520 C C . HIS A 1 314 ? 10.603 -24.325 -20.139 1.00 79.00 314 HIS A C 1
ATOM 2522 O O . HIS A 1 314 ? 9.703 -25.140 -20.340 1.00 79.00 314 HIS A O 1
ATOM 2528 N N . ARG A 1 315 ? 10.433 -23.007 -20.318 1.00 73.00 315 ARG A N 1
ATOM 2529 C CA . ARG A 1 315 ? 9.166 -22.415 -20.776 1.00 73.00 315 ARG A CA 1
ATOM 2530 C C . ARG A 1 315 ? 8.826 -22.813 -22.212 1.00 73.00 315 ARG A C 1
ATOM 2532 O O . ARG A 1 315 ? 7.667 -23.093 -22.496 1.00 73.00 315 ARG A O 1
ATOM 2539 N N . LYS A 1 316 ? 9.817 -22.847 -23.108 1.00 75.50 316 LYS A N 1
ATOM 2540 C CA . LYS A 1 316 ? 9.636 -23.219 -24.520 1.00 75.50 316 LYS A CA 1
ATOM 2541 C C . LYS A 1 316 ? 9.293 -24.703 -24.697 1.00 75.50 316 LYS A C 1
ATOM 2543 O O . LYS A 1 316 ? 8.573 -25.052 -25.623 1.00 75.50 316 LYS A O 1
ATOM 2548 N N . GLU A 1 317 ? 9.788 -25.563 -23.814 1.00 76.69 317 GLU A N 1
ATOM 2549 C CA . GLU A 1 317 ? 9.621 -27.024 -23.881 1.00 76.69 317 GLU A CA 1
ATOM 2550 C C . GLU A 1 317 ? 8.434 -27.557 -23.069 1.00 76.69 317 GLU A C 1
ATOM 2552 O O . GLU A 1 317 ? 8.277 -28.769 -22.916 1.00 76.69 317 GLU A O 1
ATOM 2557 N N . GLY A 1 318 ? 7.598 -26.672 -22.519 1.00 55.16 318 GLY A N 1
ATOM 2558 C CA . GLY A 1 318 ? 6.416 -27.068 -21.749 1.00 55.16 318 GLY A CA 1
ATOM 2559 C C . GLY A 1 318 ? 6.741 -27.820 -20.455 1.00 55.16 318 GLY A C 1
ATOM 2560 O O . GLY A 1 318 ? 5.883 -28.513 -19.913 1.00 55.16 318 GLY A O 1
ATOM 2561 N N . HIS A 1 319 ? 7.972 -27.715 -19.951 1.00 51.28 319 HIS A N 1
ATOM 2562 C CA . HIS A 1 319 ? 8.352 -28.331 -18.687 1.00 51.28 319 HIS A CA 1
ATOM 2563 C C . HIS A 1 319 ? 7.916 -27.409 -17.544 1.00 51.28 319 HIS A C 1
ATOM 2565 O O . HIS A 1 319 ? 8.466 -26.320 -17.372 1.00 51.28 319 HIS A O 1
ATOM 2571 N N . GLN A 1 320 ? 6.929 -27.843 -16.749 1.00 43.84 320 GLN A N 1
ATOM 2572 C CA . GLN A 1 320 ? 6.666 -27.237 -15.441 1.00 43.84 320 GLN A CA 1
ATOM 2573 C C . GLN A 1 320 ? 7.975 -27.253 -14.643 1.00 43.84 320 GLN A C 1
ATOM 2575 O O . GLN A 1 320 ? 8.654 -28.278 -14.584 1.00 43.84 320 GLN A O 1
ATOM 2580 N N . ALA A 1 321 ? 8.368 -26.099 -14.104 1.00 39.25 321 ALA A N 1
ATOM 2581 C CA . ALA A 1 321 ? 9.656 -25.904 -13.452 1.00 39.25 321 ALA A CA 1
ATOM 2582 C C . ALA A 1 321 ? 9.811 -26.833 -12.233 1.00 39.25 321 ALA A C 1
ATOM 2584 O O . ALA A 1 321 ? 9.393 -26.508 -11.126 1.00 39.25 321 ALA A O 1
ATOM 2585 N N . GLY A 1 322 ? 10.427 -27.997 -12.440 1.00 35.16 322 GLY A N 1
ATOM 2586 C CA . GLY A 1 322 ? 10.985 -28.821 -11.378 1.00 35.16 322 GLY A CA 1
ATOM 2587 C C . GLY A 1 322 ? 12.285 -28.182 -10.908 1.00 35.16 322 GLY A C 1
ATOM 2588 O O . GLY A 1 322 ? 13.226 -28.050 -11.691 1.00 35.16 322 GLY A O 1
ATOM 2589 N N . GLY A 1 323 ? 12.304 -27.740 -9.651 1.00 31.22 323 GLY A N 1
ATOM 2590 C CA . GLY A 1 323 ? 13.467 -27.134 -9.013 1.00 31.22 323 GLY A CA 1
ATOM 2591 C C . GLY A 1 323 ? 14.711 -28.021 -9.078 1.00 31.22 323 GLY A C 1
ATOM 2592 O O . GLY A 1 323 ? 14.634 -29.249 -9.161 1.00 31.22 323 GLY A O 1
ATOM 2593 N N . TYR A 1 324 ? 15.868 -27.366 -9.044 1.00 30.53 324 TYR A N 1
ATOM 2594 C CA . TYR A 1 324 ? 17.155 -28.017 -8.833 1.00 30.53 324 TYR A CA 1
ATOM 2595 C C . TYR A 1 324 ? 17.113 -28.892 -7.570 1.00 30.53 324 TYR A C 1
ATOM 2597 O O . TYR A 1 324 ? 16.566 -28.473 -6.550 1.00 30.53 324 TYR A O 1
ATOM 2605 N N . ARG A 1 325 ? 17.675 -30.103 -7.675 1.00 30.83 325 ARG A N 1
ATOM 2606 C CA . ARG A 1 325 ? 18.010 -30.951 -6.524 1.00 30.83 325 ARG A CA 1
ATOM 2607 C C . ARG A 1 325 ? 19.160 -30.359 -5.729 1.00 30.83 325 ARG A C 1
ATOM 2609 O O . ARG A 1 325 ? 20.069 -29.795 -6.381 1.00 30.83 325 ARG A O 1
#

pLDDT: mean 81.95, std 14.8, range [28.47, 97.12]

Foldseek 3Di:
DPDDPPFVQVVVLLVVLLVLVLVLQCVQLFDWDQDPVRDIDGAHAEEEEEEADDLACVSVLSNLVSQQVSCVVHPNHHAYEYEYEALDPVSVVVHLVRNPQADPVSPAGPGSRYNYHYDNDDDAADDDDQAHYEYEAAVAEAQAPRNLCRQQPCSQAHNWHKYKYKYFLPCPPCVRHYPQLSVQLCVVQPPHDSSQCSQVSSQVVSCVSHDPLKDWLAWEWTCDPPTIMIMTMIISHPVSVVVCCPPPCNVPRHYGDDPPPPDPPPPPADDQDPVLLVVLLVCLVVVPDPALVRSCVVRVHDSVVSVVSNVVSCVVVVNDDDDDD

Sequence (325 aa):
MAILCLNETKAQMRSVVAALFERWHDNIAHQQFTLLNGKRKKKSDDCTVYTLPATVWELEQFMADKSTNTHKWFDDKGRVDLHCFENDWAVYASQKNTRMFMDVAGLESVYSNLDFHYSPKSIHPNEHAKNNFFAWFDFCGNPSEERLEIITDRRNFVNNSVVFATFTCAWRKTETVQPDILDLATDMAGDEALCVVATDAVEAYINENTSNKVKCVVSMEYQAQKTPMMLLGFTNSRAELEAVRRMPFGPCLRYRLNRDTPAAQPSVIKELTTENKVALENDLRSKKFGGPRELAEKYSITTQKVGATLTWLHRKEGHQAGGYR

Radius of gyration: 23.5 Å; chains: 1; bounding box: 53×49×67 Å

Secondary structure (DSSP, 8-state):
-----S-HHHHHHHHHHHHHHHHHHHHHHSEEEE-TTS-EEEE---EEEEE---S--HHHHHHHHHHHHHHHHHTS---EEEEEE---HHHHHHTGGG-TTB-TTSSSBSSTTEEEEEE-SPP-S-SS-SSEEEEEE---S---HHHHHHHH-GGG-SSEEEEEEEEES--S-GGGS-HHHHHHHHHHHTTS-HHHHHHHHHHHHHHHHS-TT-EEEEEEEEEETTEEEEEEEEE--HHHHHHHHHSTTTTTTEE-----S--------PPPPHHHHHHHHHHHHHT-SS-HHHHHHHTT--HHHHHHHHHHHHHHTT-------

Organism: NCBI:txid408172